Protein AF-A0A8E0VN05-F1 (afdb_monomer)

pLDDT: mean 73.2, std 18.11, range [38.41, 94.5]

Radius of gyration: 25.02 Å; Cα contacts (8 Å, |Δi|>4): 126; chains: 1; bounding box: 53×44×88 Å

InterPro domains:
  IPR004254 AdipoR/Haemolysin-III-related [PF03006] (16-157)
  IPR004254 AdipoR/Haemolysin-III-related [PTHR20855] (16-192)

Sequence (224 aa):
YYSEHRESLFFIPVLFVSRLDYAGIAFLTIGSFVPYLYYAFYCILWAKLLYITLIAVLGTAAIVVSMHRSFTAPPYRPLRAGVFMGLGLSGVIPCVHTTILDGFWPSVYDGSLGWLVLMAVLYLSGATVYAIRVPERLFPGRFDIWAGYLSSFHPFAALYGQFQSHQIFHVFVVAAACVHYHGLSKLADYRLTRGDCRPEVSPFVQPDVWQPLDSLGFESFMNS

Organism: NCBI:txid27845

Nearest PDB structures (foldseek):
  6krz-assembly3_C  TM=9.401E-01  e=4.035E-11  Homo sapiens
  5lxg-assembly1_A  TM=9.160E-01  e=5.358E-10  Homo sapiens
  6yxg-assembly1_A  TM=8.665E-01  e=8.810E-10  Homo sapiens
  3qwe-assembly1_A-2  TM=2.478E-01  e=6.226E+00  Homo sapiens

Secondary structure (DSSP, 8-state):
-HHHHHHHHHHHHHHHHHHHHHHHHHHHHHHHHHHHHHHHTTT-HHHHHHHHHHHHHHHHHHHHHHH-GGGGSGGGHHHHHHHHHHHHHHTHHHHHHHHHHH-HHHHHHTS-HHHHHHHHHHHHHHHHHHHHTTTTTT-TTSS-TTTTTTTTS-TTHHHHHHHHHHHHHHHHHHHHHHHHHHHHHHHHHHHHHH-S------TTS-GGG---GGGS-SGGGS--

Mean predicted aligned error: 13.79 Å

Structure (mmCIF, N/CA/C/O backbone):
data_AF-A0A8E0VN05-F1
#
_entry.id   AF-A0A8E0VN05-F1
#
loop_
_atom_site.group_PDB
_atom_site.id
_atom_site.type_symbol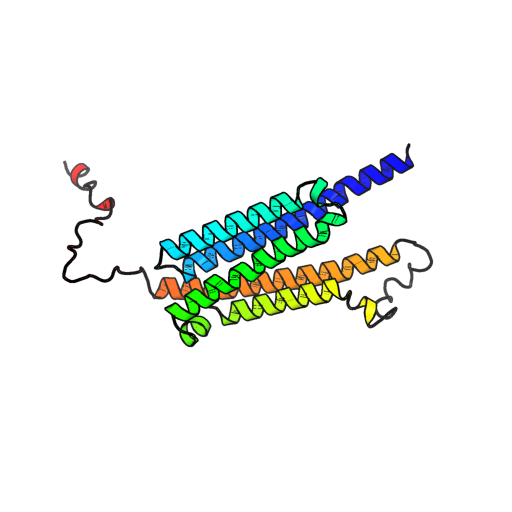
_atom_site.label_atom_id
_atom_site.label_alt_id
_atom_site.label_comp_id
_atom_site.label_asym_id
_atom_site.label_entity_id
_atom_site.label_seq_id
_atom_site.pdbx_PDB_ins_code
_atom_site.Cartn_x
_atom_site.Cartn_y
_atom_site.Cartn_z
_atom_site.occupancy
_atom_site.B_iso_or_equiv
_atom_site.auth_seq_id
_atom_site.auth_comp_id
_atom_site.auth_asym_id
_atom_site.auth_atom_id
_atom_site.pdbx_PDB_model_num
ATOM 1 N N . TYR A 1 1 ? -34.603 4.986 32.146 1.00 41.69 1 TYR A N 1
ATOM 2 C CA . TYR A 1 1 ? -34.998 6.037 31.184 1.00 41.69 1 TYR A CA 1
ATOM 3 C C . TYR A 1 1 ? -33.936 7.129 31.019 1.00 41.69 1 TYR A C 1
ATOM 5 O O . TYR A 1 1 ? -33.290 7.147 29.985 1.00 41.69 1 TYR A O 1
ATOM 13 N N . TYR A 1 2 ? -33.655 7.988 32.013 1.00 38.41 2 TYR A N 1
ATOM 14 C CA . TYR A 1 2 ? -32.615 9.034 31.872 1.00 38.41 2 TYR A CA 1
ATOM 15 C C . TYR A 1 2 ? -31.163 8.507 31.824 1.00 38.41 2 TYR A C 1
ATOM 17 O O . TYR A 1 2 ? -30.343 9.083 31.113 1.00 38.41 2 TYR A O 1
ATOM 25 N N . SER A 1 3 ? -30.827 7.414 32.527 1.00 43.69 3 SER A N 1
ATOM 26 C CA . SER A 1 3 ? -29.488 6.796 32.431 1.00 43.69 3 SER A CA 1
ATOM 27 C C . SER A 1 3 ? -29.283 6.082 31.092 1.00 43.69 3 SER A C 1
ATOM 29 O O . SER A 1 3 ? -28.260 6.261 30.451 1.00 43.69 3 SER A O 1
ATOM 31 N N . GLU A 1 4 ? -30.302 5.370 30.618 1.00 48.09 4 GLU A N 1
ATOM 32 C CA . GLU A 1 4 ? -30.319 4.646 29.341 1.00 48.09 4 GLU A CA 1
ATOM 33 C C . GLU A 1 4 ? -30.261 5.588 28.125 1.00 48.09 4 GLU A C 1
ATOM 35 O O . GLU A 1 4 ? -29.580 5.293 27.143 1.00 48.09 4 GLU A O 1
ATOM 40 N N . HIS A 1 5 ? -30.888 6.770 28.209 1.00 47.09 5 HIS A N 1
ATOM 41 C CA . HIS A 1 5 ? -30.744 7.840 27.213 1.00 47.09 5 HIS A CA 1
ATOM 42 C C . HIS A 1 5 ? -29.378 8.532 27.247 1.00 47.09 5 HIS A C 1
ATOM 44 O O . HIS A 1 5 ? -28.868 8.899 26.193 1.00 47.09 5 HIS A O 1
ATOM 50 N N . ARG A 1 6 ? -28.747 8.684 28.419 1.00 48.66 6 ARG A N 1
ATOM 51 C CA . ARG A 1 6 ? -27.391 9.250 28.525 1.00 48.66 6 ARG A CA 1
ATOM 52 C C . ARG A 1 6 ? -26.321 8.271 28.023 1.00 48.66 6 ARG A C 1
ATOM 54 O O . ARG A 1 6 ? -25.393 8.699 27.342 1.00 48.66 6 ARG A O 1
ATOM 61 N N . GLU A 1 7 ? -26.488 6.977 28.295 1.00 51.38 7 GLU A N 1
ATOM 62 C CA . GLU A 1 7 ? -25.648 5.900 27.754 1.00 51.38 7 GLU A CA 1
ATOM 63 C C . GLU A 1 7 ? -25.725 5.879 26.224 1.00 51.38 7 GLU A C 1
ATOM 65 O O . GLU A 1 7 ? -24.696 5.919 25.559 1.00 51.38 7 GLU A O 1
ATOM 70 N N . SER A 1 8 ? -26.936 5.922 25.656 1.00 52.44 8 SER A N 1
ATOM 71 C CA . SER A 1 8 ? -27.145 5.903 24.202 1.00 52.44 8 SER A CA 1
ATOM 72 C C . SER A 1 8 ? -26.688 7.188 23.492 1.00 52.44 8 SER A C 1
ATOM 74 O O . SER A 1 8 ? -26.088 7.086 22.421 1.00 52.44 8 SER A O 1
ATOM 76 N N . LEU A 1 9 ? -26.858 8.381 24.082 1.00 55.72 9 LEU A N 1
ATOM 77 C CA . LEU A 1 9 ? -26.363 9.636 23.488 1.00 55.72 9 LEU A CA 1
ATOM 78 C C . LEU A 1 9 ? -24.831 9.727 23.431 1.00 55.72 9 LEU A C 1
ATOM 80 O O . LEU A 1 9 ? -24.306 10.390 22.541 1.00 55.72 9 LEU A O 1
ATOM 84 N N . PHE A 1 10 ? -24.115 9.085 24.360 1.00 56.12 10 PHE A N 1
ATOM 85 C CA . PHE A 1 10 ? -22.648 9.024 24.354 1.00 56.12 10 PHE A CA 1
ATOM 86 C C . PHE A 1 10 ? -22.134 7.855 23.494 1.00 56.12 10 PHE A C 1
ATOM 88 O O . PHE A 1 10 ? -21.119 7.978 22.811 1.00 56.12 10 PHE A O 1
ATOM 95 N N . PHE A 1 11 ? -22.869 6.738 23.444 1.00 58.75 11 PHE A N 1
ATOM 96 C CA . PHE A 1 11 ? -22.513 5.567 22.635 1.00 58.75 11 PHE A CA 1
ATOM 97 C C . PHE A 1 11 ? -22.606 5.810 21.127 1.00 58.75 11 PHE A C 1
ATOM 99 O O . PHE A 1 11 ? -21.764 5.318 20.378 1.00 58.75 11 PHE A O 1
ATOM 106 N N . ILE A 1 12 ? -23.628 6.536 20.662 1.00 62.16 12 ILE A N 1
ATOM 107 C CA . ILE A 1 12 ? -23.849 6.804 19.232 1.00 62.16 12 ILE A CA 1
ATOM 108 C C . ILE A 1 12 ? -22.666 7.553 18.585 1.00 62.16 12 ILE A C 1
ATOM 110 O O . ILE A 1 12 ? -22.162 7.061 17.570 1.00 62.16 12 ILE A O 1
ATOM 114 N N . PRO A 1 13 ? -22.175 8.685 19.132 1.00 62.75 13 PRO A N 1
ATOM 115 C CA . PRO A 1 13 ? -21.023 9.383 18.567 1.00 62.75 13 PRO A CA 1
ATOM 116 C C . PRO A 1 13 ? -19.734 8.559 18.668 1.00 62.75 13 PRO A C 1
ATOM 118 O O . PRO A 1 13 ? -18.970 8.531 17.708 1.00 62.75 13 PRO A O 1
ATOM 121 N N . VAL A 1 14 ? -19.515 7.811 19.755 1.00 64.12 14 VAL A N 1
ATOM 122 C CA . VAL A 1 14 ? -18.332 6.938 19.899 1.00 64.12 14 VAL A CA 1
ATOM 123 C C . VAL A 1 14 ? -18.338 5.806 18.864 1.00 64.12 14 VAL A C 1
ATOM 125 O O . VAL A 1 14 ? -17.336 5.578 18.188 1.00 64.12 14 VAL A O 1
ATOM 128 N N . LEU A 1 15 ? -19.479 5.139 18.665 1.00 65.88 15 LEU A N 1
ATOM 129 C CA . LEU A 1 15 ? -19.650 4.113 17.629 1.00 65.88 15 LEU A CA 1
ATOM 130 C C . LEU A 1 15 ? -19.459 4.675 16.218 1.00 65.88 15 LEU A C 1
ATOM 132 O O . LEU A 1 15 ? -18.930 3.983 15.348 1.00 65.88 15 LEU A O 1
ATOM 136 N N . PHE A 1 16 ? -19.916 5.903 15.976 1.00 69.62 16 PHE A N 1
ATOM 137 C CA . PHE A 1 16 ? -19.763 6.570 14.689 1.00 69.62 16 PHE A CA 1
ATOM 138 C C . PHE A 1 16 ? -18.296 6.897 14.393 1.00 69.62 16 PHE A C 1
ATOM 140 O O . PHE A 1 16 ? -17.804 6.511 13.334 1.00 69.62 16 PHE A O 1
ATOM 147 N N . VAL A 1 17 ? -17.578 7.505 15.344 1.00 72.81 17 VAL A N 1
ATOM 148 C CA . VAL A 1 17 ? -16.142 7.810 15.214 1.00 72.81 17 VAL A CA 1
ATOM 149 C C . VAL A 1 17 ? -15.332 6.530 15.005 1.00 72.81 17 VAL A C 1
ATOM 151 O O . VAL A 1 17 ? -14.555 6.453 14.061 1.00 72.81 17 VAL A O 1
ATOM 154 N N . SER A 1 18 ? -15.609 5.466 15.766 1.00 69.25 18 SER A N 1
ATOM 155 C CA . SER A 1 18 ? -14.926 4.181 15.561 1.00 69.25 18 SER A CA 1
ATOM 156 C C . SER A 1 18 ? -15.159 3.592 14.166 1.00 69.25 18 SER A C 1
ATOM 158 O O . SER A 1 18 ? -14.259 2.981 13.598 1.00 69.25 18 SER A O 1
ATOM 160 N N . ARG A 1 19 ? -16.357 3.745 13.585 1.00 72.88 19 ARG A N 1
ATOM 161 C CA . ARG A 1 19 ? -16.630 3.290 12.208 1.00 72.88 19 ARG A CA 1
ATOM 162 C C . ARG A 1 19 ? -15.912 4.143 11.169 1.00 72.88 19 ARG A C 1
ATOM 164 O O . ARG A 1 19 ? -15.457 3.591 10.168 1.00 72.88 19 ARG A O 1
ATOM 171 N N . LEU A 1 20 ? -15.808 5.450 11.407 1.00 75.50 20 LEU A N 1
ATOM 172 C CA . LEU A 1 20 ? -15.026 6.348 10.562 1.00 75.50 20 LEU A CA 1
ATOM 173 C C . LEU A 1 20 ? -13.537 6.002 10.598 1.00 75.50 20 LEU A C 1
ATOM 175 O O . LEU A 1 20 ? -12.916 6.034 9.544 1.00 75.50 20 LEU A O 1
ATOM 179 N N . ASP A 1 21 ? -12.991 5.577 11.738 1.00 76.62 21 ASP A N 1
ATOM 180 C CA . ASP A 1 21 ? -11.592 5.139 11.821 1.00 76.62 21 ASP A CA 1
ATOM 181 C C . ASP A 1 21 ? -11.325 3.910 10.933 1.00 76.62 21 ASP A C 1
ATOM 183 O O . ASP A 1 21 ? -10.365 3.891 10.162 1.00 76.62 21 ASP A O 1
ATOM 187 N N . TYR A 1 22 ? -12.207 2.900 10.957 1.00 75.75 22 TYR A N 1
ATOM 188 C CA . TYR A 1 22 ? -12.072 1.726 10.078 1.00 75.75 22 TYR A CA 1
ATOM 189 C C . TYR A 1 22 ? -12.225 2.080 8.595 1.00 75.75 22 TYR A C 1
ATOM 191 O O . TYR A 1 22 ? -11.485 1.557 7.757 1.00 75.75 22 TYR A O 1
ATOM 199 N N . ALA A 1 23 ? -13.171 2.964 8.264 1.00 81.38 23 ALA A N 1
ATOM 200 C CA . ALA A 1 23 ? -13.344 3.447 6.899 1.00 81.38 23 ALA A CA 1
ATOM 201 C C . ALA A 1 23 ? -12.119 4.253 6.441 1.00 81.38 23 ALA A C 1
ATOM 203 O O . ALA A 1 23 ? -11.631 4.041 5.334 1.00 81.38 23 ALA A O 1
ATOM 204 N N . GLY A 1 24 ? -11.581 5.114 7.305 1.00 82.50 24 GLY A N 1
ATOM 205 C CA . GLY A 1 24 ? -10.386 5.913 7.052 1.00 82.50 24 GLY A CA 1
ATOM 206 C C . GLY A 1 24 ? -9.163 5.050 6.757 1.00 82.50 24 GLY A C 1
ATOM 207 O O . GLY A 1 24 ? -8.491 5.283 5.756 1.00 82.50 24 GLY A O 1
ATOM 208 N N . ILE A 1 25 ? -8.917 3.999 7.548 1.00 81.69 25 ILE A N 1
ATOM 209 C CA . ILE A 1 25 ? -7.821 3.044 7.297 1.00 81.69 25 ILE A CA 1
ATOM 210 C C . ILE A 1 25 ? -8.001 2.343 5.942 1.00 81.69 25 ILE A C 1
ATOM 212 O O . ILE A 1 25 ? -7.040 2.194 5.184 1.00 81.69 25 ILE A O 1
ATOM 216 N N . ALA A 1 26 ? -9.226 1.932 5.606 1.00 84.06 26 ALA A N 1
ATOM 217 C CA . ALA A 1 26 ? -9.504 1.294 4.323 1.00 84.06 26 ALA A CA 1
ATOM 218 C C . ALA A 1 26 ? -9.298 2.257 3.140 1.00 84.06 26 ALA A C 1
ATOM 220 O O . ALA A 1 26 ? -8.624 1.893 2.178 1.00 84.06 26 ALA A O 1
ATOM 221 N N . PHE A 1 27 ? -9.796 3.496 3.223 1.00 88.06 27 PHE A N 1
ATOM 222 C CA . PHE A 1 27 ? -9.570 4.519 2.197 1.00 88.06 27 PHE A CA 1
ATOM 223 C C . PHE A 1 27 ? -8.092 4.868 2.043 1.00 88.06 27 PHE A C 1
ATOM 225 O O . PHE A 1 27 ? -7.613 4.958 0.915 1.00 88.06 27 PHE A O 1
ATOM 232 N N . LEU A 1 28 ? -7.362 5.008 3.153 1.00 87.25 28 LEU A N 1
ATOM 233 C CA . LEU A 1 28 ? -5.922 5.252 3.140 1.00 87.25 28 LEU A CA 1
ATOM 234 C C . LEU A 1 28 ? -5.176 4.108 2.445 1.00 87.25 28 LEU A C 1
ATOM 236 O O . LEU A 1 28 ? -4.265 4.362 1.664 1.00 87.25 28 LEU A O 1
ATOM 240 N N . THR A 1 29 ? -5.593 2.862 2.683 1.00 86.38 29 THR A N 1
ATOM 241 C CA . THR A 1 29 ? -5.005 1.683 2.035 1.00 86.38 29 THR A CA 1
ATOM 242 C C . THR A 1 29 ? -5.309 1.673 0.537 1.00 86.38 29 THR A C 1
ATOM 244 O O . THR A 1 29 ? -4.401 1.580 -0.275 1.00 86.38 29 THR A O 1
ATOM 247 N N . ILE A 1 30 ? -6.567 1.836 0.121 1.00 89.94 30 ILE A N 1
ATOM 248 C CA . ILE A 1 30 ? -6.907 1.873 -1.3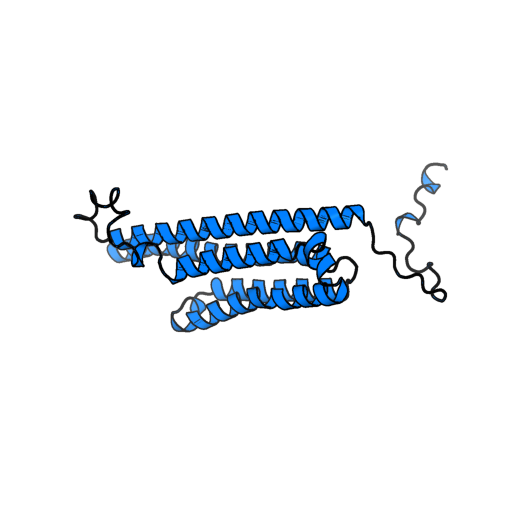14 1.00 89.94 30 ILE A CA 1
ATOM 249 C C . ILE A 1 30 ? -6.152 3.019 -2.006 1.00 89.94 30 ILE A C 1
ATOM 251 O O . ILE A 1 30 ? -5.511 2.817 -3.038 1.00 89.94 30 ILE A O 1
ATOM 255 N N . GLY A 1 31 ? -6.187 4.211 -1.408 1.00 89.50 31 GLY A N 1
ATOM 256 C CA . GLY A 1 31 ? -5.556 5.413 -1.940 1.00 89.50 31 GLY A CA 1
ATOM 257 C C . GLY A 1 31 ? -4.034 5.329 -2.018 1.00 89.50 31 GLY A C 1
ATOM 258 O O . GLY A 1 31 ? -3.457 5.926 -2.920 1.00 89.50 31 GLY A O 1
ATOM 259 N N . SER A 1 32 ? -3.373 4.572 -1.137 1.00 89.88 32 SER A N 1
ATOM 260 C CA . SER A 1 32 ? -1.919 4.379 -1.191 1.00 89.88 32 SER A CA 1
ATOM 261 C C . SER A 1 32 ? -1.500 3.385 -2.280 1.00 89.88 32 SER A C 1
ATOM 263 O O . SER A 1 32 ? -0.473 3.590 -2.936 1.00 89.88 32 SER A O 1
ATOM 265 N N . PHE A 1 33 ? -2.307 2.347 -2.517 1.00 90.69 33 PHE A N 1
ATOM 266 C CA . PHE A 1 33 ? -2.043 1.314 -3.519 1.00 90.69 33 PHE A CA 1
ATOM 267 C C . PHE A 1 33 ? -2.254 1.794 -4.957 1.00 90.69 33 PHE A C 1
ATOM 269 O O . PHE A 1 33 ? -1.462 1.445 -5.829 1.00 90.69 33 PHE A O 1
ATOM 276 N N . VAL A 1 34 ? -3.289 2.598 -5.223 1.00 92.50 34 VAL A N 1
ATOM 277 C CA . VAL A 1 34 ? -3.615 3.073 -6.583 1.00 92.50 34 VAL A CA 1
ATOM 278 C C . VAL A 1 34 ? -2.432 3.758 -7.291 1.00 92.50 34 VAL A C 1
ATOM 280 O O . VAL A 1 34 ? -2.062 3.300 -8.375 1.00 92.50 34 VAL A O 1
ATOM 283 N N . PRO A 1 35 ? -1.796 4.806 -6.731 1.00 92.25 35 PRO A N 1
ATOM 284 C CA . PRO A 1 35 ? -0.692 5.475 -7.407 1.00 92.25 35 PRO A CA 1
ATOM 285 C C . PRO A 1 35 ? 0.565 4.599 -7.454 1.00 92.25 35 PRO A C 1
ATOM 287 O O . PRO A 1 35 ? 1.289 4.634 -8.446 1.00 92.25 35 PRO A O 1
ATOM 290 N N . TYR A 1 36 ? 0.805 3.760 -6.439 1.00 91.69 36 TYR A N 1
ATOM 291 C CA . TYR A 1 36 ? 1.920 2.813 -6.467 1.00 91.69 36 TYR A CA 1
ATOM 292 C C . TYR A 1 36 ? 1.785 1.832 -7.639 1.00 91.69 36 TYR A C 1
ATOM 294 O O . TYR A 1 36 ? 2.692 1.723 -8.460 1.00 91.69 36 TYR A O 1
ATOM 302 N N . LEU A 1 37 ? 0.626 1.181 -7.782 1.00 93.12 37 LEU A N 1
ATOM 303 C CA . LEU A 1 37 ? 0.347 0.252 -8.881 1.00 93.12 37 LEU A CA 1
ATOM 304 C C . LEU A 1 37 ? 0.383 0.945 -10.247 1.00 93.12 37 LEU A C 1
ATOM 306 O O . LEU A 1 37 ? 0.842 0.351 -11.225 1.00 93.12 37 LEU A O 1
ATOM 310 N N . TYR A 1 38 ? -0.061 2.202 -10.315 1.00 92.81 38 TYR A N 1
ATOM 311 C CA . TYR A 1 38 ? -0.007 3.001 -11.534 1.00 92.81 38 TYR A CA 1
ATOM 312 C C . TYR A 1 38 ? 1.427 3.183 -12.047 1.00 92.81 38 TYR A C 1
ATOM 314 O O . TYR A 1 38 ? 1.674 2.939 -13.231 1.00 92.81 38 TYR A O 1
ATOM 322 N N . TYR A 1 39 ? 2.364 3.577 -11.176 1.00 91.12 39 TYR A N 1
ATOM 323 C CA . TYR A 1 39 ? 3.762 3.791 -11.563 1.00 91.12 39 TYR A CA 1
ATOM 324 C C . TYR A 1 39 ? 4.586 2.500 -11.621 1.00 91.12 39 TYR A C 1
ATOM 326 O O . TYR A 1 39 ? 5.527 2.408 -12.414 1.00 91.12 39 TYR A O 1
ATOM 334 N N . ALA A 1 40 ? 4.240 1.489 -10.824 1.00 89.75 40 ALA A N 1
ATOM 335 C CA . ALA A 1 40 ? 4.914 0.197 -10.849 1.00 89.75 40 ALA A CA 1
ATOM 336 C C . ALA A 1 40 ? 4.642 -0.535 -12.173 1.00 89.75 40 ALA A C 1
ATOM 338 O O . ALA A 1 40 ? 5.577 -0.907 -12.874 1.00 89.75 40 ALA A O 1
ATOM 339 N N . PHE A 1 41 ? 3.376 -0.620 -12.592 1.00 91.38 41 PHE A N 1
ATOM 340 C CA . PHE A 1 41 ? 2.971 -1.235 -13.861 1.00 91.38 41 PHE A CA 1
ATOM 341 C C . PHE A 1 41 ? 2.753 -0.199 -14.968 1.00 91.38 41 PHE A C 1
ATOM 343 O O . PHE A 1 41 ? 1.853 -0.358 -15.794 1.00 91.38 41 PHE A O 1
ATOM 350 N N . TYR A 1 42 ? 3.546 0.879 -14.993 1.00 89.50 42 TYR A N 1
ATOM 351 C CA . TYR A 1 42 ? 3.312 2.023 -15.883 1.00 89.50 42 TYR A CA 1
ATOM 352 C C . TYR A 1 42 ? 3.109 1.597 -17.347 1.00 89.50 42 TYR A C 1
ATOM 354 O O . TYR A 1 42 ? 2.125 2.015 -17.960 1.00 89.50 42 TYR A O 1
ATOM 362 N N . CYS A 1 43 ? 3.939 0.667 -17.833 1.00 88.69 43 CYS A N 1
ATOM 363 C CA . CYS A 1 43 ? 3.920 0.154 -19.207 1.00 88.69 43 CYS A CA 1
ATOM 364 C C . CYS A 1 43 ? 2.994 -1.044 -19.458 1.00 88.69 43 CYS A C 1
ATOM 366 O O . CYS A 1 43 ? 2.803 -1.430 -20.607 1.00 88.69 43 CYS A O 1
ATOM 368 N N . ILE A 1 44 ? 2.431 -1.661 -18.417 1.00 89.62 44 ILE A N 1
ATOM 369 C CA . ILE A 1 44 ? 1.688 -2.922 -18.534 1.00 89.62 44 ILE A CA 1
ATOM 370 C C . ILE A 1 44 ? 0.239 -2.684 -18.111 1.00 89.62 44 ILE A C 1
ATOM 372 O O . ILE A 1 44 ? -0.136 -2.872 -16.952 1.00 89.62 44 ILE A O 1
ATOM 376 N N . LEU A 1 45 ? -0.589 -2.260 -19.071 1.00 89.44 45 LEU A N 1
ATOM 377 C CA . LEU A 1 45 ? -1.970 -1.845 -18.810 1.00 89.44 45 LEU A CA 1
ATOM 378 C C . LEU A 1 45 ? -2.819 -2.958 -18.178 1.00 89.44 45 LEU A C 1
ATOM 380 O O . LEU A 1 45 ? -3.560 -2.696 -17.234 1.00 89.44 45 LEU A O 1
ATOM 384 N N . TRP A 1 46 ? -2.695 -4.198 -18.660 1.00 90.25 46 TRP A N 1
ATOM 385 C CA . TRP A 1 46 ? -3.505 -5.311 -18.160 1.00 90.25 46 TRP A CA 1
ATOM 386 C C . TRP A 1 46 ? -3.229 -5.600 -16.676 1.00 90.25 46 TRP A C 1
ATOM 388 O O . TRP A 1 46 ? -4.168 -5.735 -15.895 1.00 90.25 46 TRP A O 1
ATOM 398 N N . ALA A 1 47 ? -1.955 -5.622 -16.267 1.00 90.56 47 ALA A N 1
ATOM 399 C CA . ALA A 1 47 ? -1.560 -5.882 -14.884 1.00 90.56 47 ALA A CA 1
ATOM 400 C C . ALA A 1 47 ? -1.973 -4.715 -13.981 1.00 90.56 47 ALA A C 1
ATOM 402 O O . ALA A 1 47 ? -2.545 -4.927 -12.911 1.00 90.56 47 ALA A O 1
ATOM 403 N N . LYS A 1 48 ? -1.766 -3.479 -14.456 1.00 92.44 48 LYS A N 1
ATOM 404 C CA . LYS A 1 48 ? -2.197 -2.251 -13.780 1.00 92.44 48 LYS A CA 1
ATOM 405 C C . LYS A 1 48 ? -3.694 -2.286 -13.459 1.00 92.44 48 LYS A C 1
ATOM 407 O O . LYS A 1 48 ? -4.075 -2.118 -12.302 1.00 92.44 48 LYS A O 1
ATOM 412 N N . LEU A 1 49 ? -4.538 -2.540 -14.461 1.00 93.44 49 LEU A N 1
ATOM 413 C CA . LEU A 1 49 ? -5.991 -2.583 -14.279 1.00 93.44 49 LEU A CA 1
ATOM 414 C C . LEU A 1 49 ? -6.423 -3.749 -13.386 1.00 93.44 49 LEU A C 1
ATOM 416 O O . LEU A 1 49 ? -7.276 -3.560 -12.520 1.00 93.44 49 LEU A O 1
ATOM 420 N N . LEU A 1 50 ? -5.818 -4.930 -13.538 1.00 94.50 50 LEU A N 1
ATOM 421 C CA . LEU A 1 50 ? -6.136 -6.097 -12.714 1.00 94.50 50 LEU A CA 1
ATOM 422 C C . LEU A 1 50 ? -5.876 -5.822 -11.228 1.00 94.50 50 LEU A C 1
ATOM 424 O O . LEU A 1 50 ? -6.753 -6.053 -10.399 1.00 94.50 50 LEU A O 1
ATOM 428 N N . TYR A 1 51 ? -4.708 -5.285 -10.871 1.00 94.44 51 TYR A N 1
ATOM 429 C CA . TYR A 1 51 ? -4.390 -5.040 -9.462 1.00 94.44 51 TYR A CA 1
ATOM 430 C C . TYR A 1 51 ? -5.142 -3.841 -8.875 1.00 94.44 51 TYR A C 1
ATOM 432 O O . TYR A 1 51 ? -5.562 -3.903 -7.719 1.00 94.44 51 TYR A O 1
ATOM 440 N N . ILE A 1 52 ? -5.370 -2.775 -9.655 1.00 93.69 52 ILE A N 1
ATOM 441 C CA . ILE A 1 52 ? -6.173 -1.626 -9.201 1.00 93.69 52 ILE A CA 1
ATOM 442 C C . ILE A 1 52 ? -7.631 -2.043 -8.963 1.00 93.69 52 ILE A C 1
ATOM 444 O O . ILE A 1 52 ? -8.230 -1.667 -7.956 1.00 93.69 52 ILE A O 1
ATOM 448 N N . THR A 1 53 ? -8.213 -2.850 -9.852 1.00 93.56 53 THR A N 1
ATOM 449 C CA . THR A 1 53 ? -9.579 -3.358 -9.650 1.00 93.56 53 THR A CA 1
ATOM 450 C C . THR A 1 53 ? -9.645 -4.322 -8.469 1.00 93.56 53 THR A C 1
ATOM 452 O O . THR A 1 53 ? -10.551 -4.202 -7.645 1.00 93.56 53 THR A O 1
ATOM 455 N N . LEU A 1 54 ? -8.655 -5.207 -8.310 1.00 92.88 54 LEU A N 1
ATOM 456 C CA . LEU A 1 54 ? -8.568 -6.115 -7.166 1.00 92.88 54 LEU A CA 1
ATOM 457 C C . LEU A 1 54 ? -8.521 -5.357 -5.831 1.00 92.88 54 LEU A C 1
ATOM 459 O O . LEU A 1 54 ? -9.307 -5.666 -4.935 1.00 92.88 54 LEU A O 1
ATOM 463 N N . ILE A 1 55 ? -7.650 -4.348 -5.693 1.00 92.94 55 ILE A N 1
ATOM 464 C CA . ILE A 1 55 ? -7.547 -3.582 -4.440 1.00 92.94 55 ILE A CA 1
ATOM 465 C C . ILE A 1 55 ? -8.812 -2.759 -4.176 1.00 92.94 55 ILE A C 1
ATOM 467 O O . ILE A 1 55 ? -9.243 -2.650 -3.028 1.00 92.94 55 ILE A O 1
ATOM 471 N N . ALA A 1 56 ? -9.458 -2.237 -5.223 1.00 92.31 56 ALA A N 1
ATOM 472 C CA . ALA A 1 56 ? -10.726 -1.528 -5.089 1.00 92.31 56 ALA A CA 1
ATOM 473 C C . ALA A 1 56 ? -11.848 -2.460 -4.602 1.00 92.31 56 ALA A C 1
ATOM 475 O O . ALA A 1 56 ? -12.596 -2.097 -3.693 1.00 92.31 56 ALA A O 1
ATOM 476 N N . VAL A 1 57 ? -11.950 -3.681 -5.138 1.00 91.44 57 VAL A N 1
ATOM 477 C CA . VAL A 1 57 ? -12.954 -4.674 -4.712 1.00 91.44 57 VAL A CA 1
ATOM 478 C C . VAL A 1 57 ? -12.691 -5.151 -3.282 1.00 91.44 57 VAL A C 1
ATOM 480 O O . VAL A 1 57 ? -13.601 -5.150 -2.453 1.00 91.44 57 VAL A O 1
ATOM 483 N N . LEU A 1 58 ? -11.448 -5.509 -2.950 1.00 90.44 58 LEU A N 1
ATOM 484 C CA . LEU A 1 58 ? -11.093 -5.940 -1.594 1.00 90.44 58 LEU A CA 1
ATOM 485 C C . LEU A 1 58 ? -11.280 -4.810 -0.571 1.00 90.44 58 LEU A C 1
ATOM 487 O O . LEU A 1 58 ? -11.798 -5.037 0.523 1.00 90.44 58 LEU A O 1
ATOM 491 N N . GLY A 1 59 ? -10.904 -3.584 -0.932 1.00 90.06 59 GLY A N 1
ATOM 492 C CA . GLY A 1 59 ? -11.040 -2.414 -0.074 1.00 90.06 59 GLY A CA 1
ATOM 493 C C . GLY A 1 59 ? -12.496 -2.000 0.143 1.00 90.06 59 GLY A C 1
ATOM 494 O O . GLY A 1 59 ? -12.896 -1.730 1.275 1.00 90.06 59 GLY A O 1
ATOM 495 N N . THR A 1 60 ? -13.326 -2.018 -0.903 1.00 89.25 60 THR A N 1
ATOM 496 C CA . THR A 1 60 ? -14.772 -1.766 -0.765 1.00 89.25 60 THR A CA 1
ATOM 497 C C . THR A 1 60 ? -15.449 -2.843 0.077 1.00 89.25 60 THR A C 1
ATOM 499 O O . THR A 1 60 ? -16.241 -2.505 0.958 1.00 89.25 60 THR A O 1
ATOM 502 N N . ALA A 1 61 ? -15.083 -4.117 -0.090 1.00 88.12 61 ALA A N 1
ATOM 503 C CA . ALA A 1 61 ? -15.549 -5.190 0.785 1.00 88.12 61 ALA A CA 1
ATOM 504 C C . ALA A 1 61 ? -15.151 -4.946 2.255 1.00 88.12 61 ALA A C 1
ATOM 506 O O . ALA A 1 61 ? -15.987 -5.097 3.148 1.00 88.12 61 ALA A O 1
ATOM 507 N N . ALA A 1 62 ? -13.919 -4.493 2.516 1.00 87.12 62 ALA A N 1
ATOM 508 C CA . ALA A 1 62 ? -13.460 -4.133 3.861 1.00 87.12 62 ALA A CA 1
ATOM 509 C C . ALA A 1 62 ? -14.289 -2.998 4.484 1.00 87.12 62 ALA A C 1
ATOM 511 O O . ALA A 1 62 ? -14.669 -3.088 5.657 1.00 87.12 62 ALA A O 1
ATOM 512 N N . ILE A 1 63 ? -14.624 -1.966 3.703 1.00 87.38 63 ILE A N 1
ATOM 513 C CA . ILE A 1 63 ? -15.481 -0.853 4.142 1.00 87.38 63 ILE A CA 1
ATOM 514 C C . ILE A 1 63 ? -16.890 -1.360 4.458 1.00 87.38 63 ILE A C 1
ATOM 516 O O . ILE A 1 63 ? -17.395 -1.110 5.552 1.00 87.38 63 ILE A O 1
ATOM 520 N N . VAL A 1 64 ? -17.511 -2.123 3.552 1.00 86.75 64 VAL A N 1
ATOM 521 C CA . VAL A 1 64 ? -18.874 -2.651 3.737 1.00 86.75 64 VAL A CA 1
ATOM 522 C C . VAL A 1 64 ? -18.959 -3.522 4.991 1.00 86.75 64 VAL A C 1
ATOM 524 O O . VAL A 1 64 ? -19.842 -3.314 5.827 1.00 86.75 64 VAL A O 1
ATOM 527 N N . VAL A 1 65 ? -18.012 -4.446 5.176 1.00 83.88 65 VAL A N 1
ATOM 528 C CA . VAL A 1 65 ? -17.951 -5.311 6.366 1.00 83.88 65 VAL A CA 1
ATOM 529 C C . VAL A 1 65 ? -17.727 -4.489 7.641 1.00 83.88 65 VAL A C 1
ATOM 531 O O . VAL A 1 65 ? -18.305 -4.805 8.681 1.00 83.88 65 VAL A O 1
ATOM 534 N N . SER A 1 66 ? -16.943 -3.411 7.581 1.00 78.12 66 SER A N 1
ATOM 535 C CA . SER A 1 66 ? -16.667 -2.555 8.745 1.00 78.12 66 SER A CA 1
ATOM 536 C C . SER A 1 66 ? -17.826 -1.618 9.106 1.00 78.12 66 SER A C 1
ATOM 538 O O . SER A 1 66 ? -18.017 -1.296 10.281 1.00 78.12 66 SER A O 1
ATOM 540 N N . MET A 1 67 ? -18.618 -1.187 8.121 1.00 79.31 67 MET A N 1
ATOM 541 C CA . MET A 1 67 ? -19.749 -0.273 8.323 1.00 79.31 67 MET A CA 1
ATOM 542 C C . MET A 1 67 ? -21.052 -0.991 8.699 1.00 79.31 67 MET A C 1
ATOM 544 O O . MET A 1 67 ? -21.934 -0.396 9.328 1.00 79.31 67 MET A O 1
ATOM 548 N N . HIS A 1 68 ? -21.198 -2.260 8.326 1.00 79.62 68 HIS A N 1
ATOM 549 C CA . HIS A 1 68 ? -22.447 -2.992 8.489 1.00 79.62 68 HIS A CA 1
ATOM 550 C C . HIS A 1 68 ? -22.662 -3.481 9.932 1.00 79.62 68 HIS A C 1
ATOM 552 O O . HIS A 1 68 ? -21.845 -4.192 10.521 1.00 79.62 68 HIS A O 1
ATOM 558 N N . ARG A 1 69 ? -23.827 -3.137 10.500 1.00 69.75 69 ARG A N 1
ATOM 559 C CA . ARG A 1 69 ? -24.145 -3.327 11.929 1.00 69.75 69 ARG A CA 1
ATOM 560 C C . ARG A 1 69 ? -24.059 -4.787 12.391 1.00 69.75 69 ARG A C 1
ATOM 562 O O . ARG A 1 69 ? -23.592 -5.032 13.503 1.00 69.75 69 ARG A O 1
ATOM 569 N N . SER A 1 70 ? -24.436 -5.751 11.549 1.00 71.50 70 SER A N 1
ATOM 570 C CA . SER A 1 70 ? -24.362 -7.177 11.911 1.00 71.50 70 SER A CA 1
ATOM 571 C C . SER A 1 70 ? -22.922 -7.688 12.001 1.00 71.50 70 SER A C 1
ATOM 573 O O . SER A 1 70 ? -22.638 -8.558 12.818 1.00 71.50 70 SER A O 1
ATOM 575 N N . PHE A 1 71 ? -21.993 -7.107 11.232 1.00 65.50 71 PHE A N 1
ATOM 576 C CA . PHE A 1 71 ? -20.581 -7.511 11.203 1.00 65.50 71 PHE A CA 1
ATOM 577 C C . PHE A 1 71 ? -19.739 -6.831 12.298 1.00 65.50 71 PHE A C 1
ATOM 579 O O . PHE A 1 71 ? -18.602 -7.226 12.556 1.00 65.50 71 PHE A O 1
ATOM 586 N N . THR A 1 72 ? -20.307 -5.860 13.023 1.00 65.62 72 THR A N 1
ATOM 587 C CA . THR A 1 72 ? -19.721 -5.345 14.274 1.00 65.62 72 THR A CA 1
ATOM 588 C C . THR A 1 72 ? -19.905 -6.276 15.476 1.00 65.62 72 THR A C 1
ATOM 590 O O . THR A 1 72 ? -19.257 -6.059 16.502 1.00 65.62 72 THR A O 1
ATOM 593 N N . ALA A 1 73 ? -20.744 -7.313 15.374 1.00 72.75 73 ALA A N 1
ATOM 594 C CA . ALA A 1 73 ? -20.978 -8.234 16.480 1.00 72.75 73 ALA A CA 1
ATOM 595 C C . ALA A 1 73 ? -19.721 -9.082 16.806 1.00 72.75 73 ALA A C 1
ATOM 597 O O . ALA A 1 73 ? -18.939 -9.402 15.905 1.00 72.75 73 ALA A O 1
ATOM 598 N N . PRO A 1 74 ? -19.526 -9.498 18.078 1.00 68.88 74 PRO A N 1
ATOM 599 C CA . PRO A 1 74 ? -18.377 -10.298 18.517 1.00 68.88 74 PRO A CA 1
ATOM 600 C C . PRO A 1 74 ? -18.010 -11.520 17.647 1.00 68.88 74 PRO A C 1
ATOM 602 O O . PRO A 1 74 ? -16.810 -11.705 17.429 1.00 68.88 74 PRO A O 1
ATOM 605 N N . PRO A 1 75 ? -18.956 -12.322 17.105 1.00 77.56 75 PRO A N 1
ATOM 606 C CA . PRO A 1 75 ? -18.606 -13.492 16.290 1.00 77.56 75 PRO A CA 1
ATOM 607 C C . PRO A 1 75 ? -17.965 -13.153 14.934 1.00 77.56 75 PRO A C 1
ATOM 609 O O . PRO A 1 75 ? -17.270 -13.991 14.372 1.00 77.56 75 PRO A O 1
ATOM 612 N N . TYR A 1 76 ? -18.131 -11.929 14.419 1.00 73.75 76 TYR A N 1
ATOM 613 C CA . TYR A 1 76 ? -17.582 -11.509 13.119 1.00 73.75 76 TYR A CA 1
ATOM 614 C C . TYR A 1 76 ? -16.232 -10.781 13.223 1.00 73.75 76 TYR A C 1
ATOM 616 O O . TYR A 1 76 ? -15.670 -10.349 12.214 1.00 73.75 76 TYR A O 1
ATOM 624 N N . ARG A 1 77 ? -15.664 -10.672 14.432 1.00 72.06 77 ARG A N 1
ATOM 625 C CA . ARG A 1 77 ? -14.299 -10.163 14.654 1.00 72.06 77 ARG A CA 1
ATOM 626 C C . ARG A 1 77 ? -13.228 -10.858 13.789 1.00 72.06 77 ARG A C 1
ATOM 628 O O . ARG A 1 77 ? -12.448 -10.126 13.178 1.00 72.06 77 ARG A O 1
ATOM 635 N N . PRO A 1 78 ? -13.171 -12.204 13.678 1.00 74.81 78 PRO A N 1
ATOM 636 C CA . PRO A 1 78 ? -12.181 -12.866 12.825 1.00 74.81 78 PRO A CA 1
ATOM 637 C C . PRO A 1 78 ? -12.407 -12.600 11.333 1.00 74.81 78 PRO A C 1
ATOM 639 O O . PRO A 1 78 ? -11.435 -12.419 10.608 1.00 74.81 78 PRO A O 1
ATOM 642 N N . LEU A 1 79 ? -13.662 -12.498 10.877 1.00 78.88 79 LEU A N 1
ATOM 643 C CA . LEU A 1 79 ? -13.979 -12.164 9.484 1.00 78.88 79 LEU A CA 1
ATOM 644 C C . LEU A 1 79 ? -13.425 -10.784 9.111 1.00 78.88 79 LEU A C 1
ATOM 646 O O . LEU A 1 79 ? -12.739 -10.641 8.104 1.00 78.88 79 LEU A O 1
ATOM 650 N N . ARG A 1 80 ? -13.660 -9.777 9.961 1.00 75.12 80 ARG A N 1
ATOM 651 C CA . ARG A 1 80 ? -13.097 -8.430 9.788 1.00 75.12 80 ARG A CA 1
ATOM 652 C C . ARG A 1 80 ? -11.571 -8.456 9.719 1.00 75.12 80 ARG A C 1
ATOM 654 O O . ARG A 1 80 ? -10.997 -7.874 8.806 1.00 75.12 80 ARG A O 1
ATOM 661 N N . ALA A 1 81 ? -10.923 -9.138 10.664 1.00 74.25 81 ALA A N 1
ATOM 662 C CA . ALA A 1 81 ? -9.467 -9.257 10.681 1.00 74.25 81 ALA A CA 1
ATOM 663 C C . ALA A 1 81 ? -8.937 -9.940 9.409 1.00 74.25 81 ALA A C 1
ATOM 665 O O . ALA A 1 81 ? -7.966 -9.465 8.830 1.00 74.25 81 ALA A O 1
ATOM 666 N N . GLY A 1 82 ? -9.608 -10.995 8.940 1.00 78.88 82 GLY A N 1
ATOM 667 C CA . GLY A 1 82 ? -9.261 -11.703 7.709 1.00 78.88 82 GLY A CA 1
ATOM 668 C C . GLY A 1 82 ? -9.364 -10.826 6.462 1.00 78.88 82 GLY A C 1
ATOM 669 O O . GLY A 1 82 ? -8.458 -10.852 5.637 1.00 78.88 82 GLY A O 1
ATOM 670 N N . VAL A 1 83 ? -10.407 -9.997 6.343 1.00 82.06 83 VAL A N 1
ATOM 671 C CA . VAL A 1 83 ? -10.563 -9.075 5.203 1.00 82.06 83 VAL A CA 1
ATOM 672 C C . VAL A 1 83 ? -9.463 -8.007 5.190 1.00 82.06 83 VAL A C 1
ATOM 674 O O . VAL A 1 83 ? -8.847 -7.786 4.150 1.00 82.06 83 VAL A O 1
ATOM 677 N N . PHE A 1 84 ? -9.147 -7.392 6.337 1.00 78.75 84 PHE A N 1
ATOM 678 C CA . PHE A 1 84 ? -8.040 -6.425 6.430 1.00 78.75 84 PHE A CA 1
ATOM 679 C C . PHE A 1 84 ? -6.669 -7.070 6.182 1.00 78.75 84 PHE A C 1
ATOM 681 O O . PHE A 1 84 ? -5.817 -6.488 5.513 1.00 78.75 84 PHE A O 1
ATOM 688 N N . MET A 1 85 ? -6.458 -8.287 6.682 1.00 79.25 85 MET A N 1
ATOM 689 C CA . MET A 1 85 ? -5.221 -9.036 6.467 1.00 79.25 85 MET A CA 1
ATOM 690 C C . MET A 1 85 ? -5.064 -9.454 5.003 1.00 79.25 85 MET A C 1
ATOM 692 O O . MET A 1 85 ? -3.986 -9.298 4.441 1.00 79.25 85 MET A O 1
ATOM 696 N N . GLY A 1 86 ? -6.142 -9.917 4.367 1.00 82.94 86 GLY A N 1
ATOM 697 C CA . GLY A 1 86 ? -6.176 -10.231 2.941 1.00 82.94 86 GLY A CA 1
ATOM 698 C C . GLY A 1 86 ? -5.899 -9.003 2.077 1.00 82.94 86 GLY A C 1
ATOM 699 O O . GLY A 1 86 ? -5.116 -9.093 1.136 1.00 82.94 86 GLY A O 1
ATOM 700 N N . LEU A 1 87 ? -6.456 -7.842 2.440 1.00 85.75 87 LEU A N 1
ATOM 701 C CA . LEU A 1 87 ? -6.165 -6.571 1.776 1.00 85.75 87 LEU A CA 1
ATOM 702 C C . LEU A 1 87 ? -4.666 -6.231 1.845 1.00 85.75 87 LEU A C 1
ATOM 704 O O . LEU A 1 87 ? -4.065 -5.946 0.814 1.00 85.75 87 LEU A O 1
ATOM 708 N N . GLY A 1 88 ? -4.039 -6.341 3.020 1.00 81.38 88 GLY A N 1
ATOM 709 C CA . GLY A 1 88 ? -2.599 -6.100 3.175 1.00 81.38 88 GLY A CA 1
ATOM 710 C C . GLY A 1 88 ? -1.723 -7.120 2.434 1.00 81.38 88 GLY A C 1
ATOM 711 O O . GLY A 1 88 ? -0.812 -6.740 1.699 1.00 81.38 88 GLY A O 1
ATOM 712 N N . LEU A 1 89 ? -2.024 -8.417 2.570 1.00 84.31 89 LEU A N 1
ATOM 713 C CA . LEU A 1 89 ? -1.278 -9.501 1.918 1.00 84.31 89 LEU A CA 1
ATOM 714 C C . LEU A 1 89 ? -1.412 -9.476 0.393 1.00 84.31 89 LEU A C 1
ATOM 716 O O . LEU A 1 89 ? -0.473 -9.860 -0.305 1.00 84.31 89 LEU A O 1
ATOM 720 N N . SER A 1 90 ? -2.538 -8.983 -0.131 1.00 89.19 90 SER A N 1
ATOM 721 C CA . SER A 1 90 ? -2.741 -8.838 -1.575 1.00 89.19 90 SER A CA 1
ATOM 722 C C . SER A 1 90 ? -1.669 -7.967 -2.228 1.00 89.19 90 SER A C 1
ATOM 724 O O . SER A 1 90 ? -1.342 -8.201 -3.386 1.00 89.19 90 SER A O 1
ATOM 726 N N . GLY A 1 91 ? -1.059 -7.041 -1.477 1.00 87.12 91 GLY A N 1
ATOM 727 C CA . GLY A 1 91 ? 0.026 -6.186 -1.950 1.00 87.12 91 GLY A CA 1
ATOM 728 C C . GLY A 1 91 ? 1.368 -6.881 -2.159 1.00 87.12 91 GLY A C 1
ATOM 729 O O . GLY A 1 91 ? 2.201 -6.375 -2.905 1.00 87.12 91 GLY A O 1
ATOM 730 N N . VAL A 1 92 ? 1.577 -8.067 -1.585 1.00 89.44 92 VAL A N 1
ATOM 731 C CA . VAL A 1 92 ? 2.804 -8.846 -1.815 1.00 89.44 92 VAL A CA 1
ATOM 732 C C . VAL A 1 92 ? 2.861 -9.350 -3.258 1.00 89.44 92 VAL A C 1
ATOM 734 O O . VAL A 1 92 ? 3.922 -9.342 -3.873 1.00 89.44 92 VAL A O 1
ATOM 737 N N . ILE A 1 93 ? 1.714 -9.734 -3.823 1.00 91.94 93 ILE A N 1
ATOM 738 C CA . ILE A 1 93 ? 1.606 -10.269 -5.185 1.00 91.94 93 ILE A CA 1
ATOM 739 C C . ILE A 1 93 ? 2.106 -9.266 -6.245 1.00 91.94 93 ILE A C 1
ATOM 741 O O . ILE A 1 93 ? 3.006 -9.635 -7.000 1.00 91.94 93 ILE A O 1
ATOM 745 N N . PRO A 1 94 ? 1.594 -8.018 -6.330 1.00 91.50 94 PRO A N 1
ATOM 746 C CA . PRO A 1 94 ? 2.091 -7.042 -7.291 1.00 91.50 94 PRO A CA 1
ATOM 747 C C . PRO A 1 94 ? 3.557 -6.677 -7.040 1.00 91.50 94 PRO A C 1
ATOM 749 O O . PRO A 1 94 ? 4.282 -6.522 -8.013 1.00 91.50 94 PRO A O 1
ATOM 752 N N . CYS A 1 95 ? 4.022 -6.619 -5.785 1.00 90.06 95 CYS A N 1
ATOM 753 C CA . CYS A 1 95 ? 5.439 -6.379 -5.481 1.00 90.06 95 CYS A CA 1
ATOM 754 C C . CYS A 1 95 ? 6.351 -7.495 -6.009 1.00 90.06 95 CYS A C 1
ATOM 756 O O . CYS A 1 95 ? 7.404 -7.222 -6.580 1.00 90.06 95 CYS A O 1
ATOM 758 N N . VAL A 1 96 ? 5.966 -8.762 -5.839 1.00 92.19 96 VAL A N 1
ATOM 759 C CA . VAL A 1 96 ? 6.732 -9.895 -6.381 1.00 92.19 96 VAL A CA 1
ATOM 760 C C . VAL A 1 96 ? 6.702 -9.869 -7.906 1.00 92.19 96 VAL A C 1
ATOM 762 O O . VAL A 1 96 ? 7.736 -10.053 -8.542 1.00 92.19 96 VAL A O 1
ATOM 765 N N . HIS A 1 97 ? 5.543 -9.588 -8.499 1.00 93.19 97 HIS A N 1
ATOM 766 C CA . HIS A 1 97 ? 5.391 -9.514 -9.948 1.00 93.19 97 HIS A CA 1
ATOM 767 C C . HIS A 1 97 ? 6.273 -8.412 -10.558 1.00 93.19 97 HIS A C 1
ATOM 769 O O . HIS A 1 97 ? 7.013 -8.688 -11.498 1.00 93.19 97 HIS A O 1
ATOM 775 N N . THR A 1 98 ? 6.282 -7.200 -9.996 1.00 89.81 98 THR A N 1
ATOM 776 C CA . THR A 1 98 ? 7.166 -6.116 -10.466 1.00 89.81 98 THR A CA 1
ATOM 777 C C . THR A 1 98 ? 8.635 -6.467 -10.264 1.00 89.81 98 THR A C 1
ATOM 779 O O . THR A 1 98 ? 9.438 -6.236 -11.160 1.00 89.81 98 THR A O 1
ATOM 782 N N . THR A 1 99 ? 8.979 -7.127 -9.154 1.00 91.38 99 THR A N 1
ATOM 783 C CA . THR A 1 99 ? 10.353 -7.583 -8.884 1.00 91.38 99 THR A CA 1
ATOM 784 C C . THR A 1 99 ? 10.848 -8.611 -9.899 1.00 91.38 99 THR A C 1
ATOM 786 O O . THR A 1 99 ? 12.024 -8.599 -10.260 1.00 91.38 99 THR A O 1
ATOM 789 N N . ILE A 1 100 ? 9.969 -9.495 -10.375 1.00 92.81 100 ILE A N 1
ATOM 790 C CA . ILE A 1 100 ? 10.300 -10.472 -11.420 1.00 92.81 100 ILE A CA 1
ATOM 791 C C . ILE A 1 100 ? 10.488 -9.778 -12.776 1.00 92.81 100 ILE A C 1
ATOM 793 O O . ILE A 1 100 ? 11.383 -10.161 -13.525 1.00 92.81 100 ILE A O 1
ATOM 797 N N . LEU A 1 101 ? 9.671 -8.766 -13.084 1.00 88.56 101 LEU A N 1
ATOM 798 C CA . LEU A 1 101 ? 9.717 -8.044 -14.360 1.00 88.56 101 LEU A CA 1
ATOM 799 C C . LEU A 1 101 ? 10.916 -7.092 -14.464 1.00 88.56 101 LEU A C 1
ATOM 801 O O . LEU A 1 101 ? 11.644 -7.129 -15.452 1.00 88.56 101 LEU A O 1
ATOM 805 N N . ASP A 1 102 ? 11.120 -6.255 -13.448 1.00 86.88 102 ASP A N 1
ATOM 806 C CA . ASP A 1 102 ? 12.144 -5.204 -13.446 1.00 86.88 102 ASP A CA 1
ATOM 807 C C . ASP A 1 102 ? 13.488 -5.701 -12.875 1.00 86.88 102 ASP A C 1
ATOM 809 O O . ASP A 1 102 ? 14.527 -5.065 -13.057 1.00 86.88 102 ASP A O 1
ATOM 813 N N . GLY A 1 103 ? 13.491 -6.847 -12.190 1.00 89.12 103 GLY A N 1
ATOM 814 C CA . GLY A 1 103 ? 14.639 -7.385 -11.465 1.00 89.12 103 GLY A CA 1
ATOM 815 C C . GLY A 1 103 ? 14.759 -6.836 -10.038 1.00 89.12 103 GLY A C 1
ATOM 816 O O . GLY A 1 103 ? 14.225 -5.780 -9.691 1.00 89.12 103 GLY A O 1
ATOM 817 N N . PHE A 1 104 ? 15.498 -7.554 -9.184 1.00 88.56 104 PHE A N 1
ATOM 818 C CA . PHE A 1 104 ? 15.586 -7.247 -7.750 1.00 88.56 104 PHE A CA 1
ATOM 819 C C . PHE A 1 104 ? 16.218 -5.881 -7.452 1.00 88.56 104 PHE A C 1
ATOM 821 O O . PHE A 1 104 ? 15.613 -5.057 -6.771 1.00 88.56 104 PHE A O 1
ATOM 828 N N . TRP A 1 105 ? 17.415 -5.613 -7.979 1.00 89.81 105 TRP A N 1
ATOM 829 C CA . TRP A 1 105 ? 18.125 -4.361 -7.695 1.00 89.81 105 TRP A CA 1
ATOM 830 C C . TRP A 1 105 ? 17.402 -3.122 -8.238 1.00 89.81 105 TRP A C 1
ATOM 832 O O . TRP A 1 105 ? 17.211 -2.187 -7.457 1.00 89.81 105 TRP A O 1
ATOM 842 N N . PRO A 1 106 ? 16.917 -3.105 -9.497 1.00 88.00 106 PRO A N 1
ATOM 843 C CA . PRO A 1 106 ? 16.103 -1.995 -9.984 1.00 88.00 106 PRO A CA 1
ATOM 844 C C . PRO A 1 106 ? 14.830 -1.806 -9.157 1.00 88.00 106 PRO A C 1
ATOM 846 O O . PRO A 1 106 ? 14.476 -0.680 -8.831 1.00 88.00 106 PRO A O 1
ATOM 849 N N . SER A 1 107 ? 14.183 -2.883 -8.705 1.00 87.75 107 SER A N 1
ATOM 850 C CA . SER A 1 107 ? 12.993 -2.766 -7.850 1.00 87.75 107 SER A CA 1
ATOM 851 C C . SER A 1 107 ? 13.291 -2.133 -6.488 1.00 87.75 107 SER A C 1
ATOM 853 O O . SER A 1 107 ? 12.477 -1.368 -5.969 1.00 87.75 107 SER A O 1
ATOM 855 N N . VAL A 1 108 ? 14.463 -2.409 -5.907 1.00 88.06 108 VAL A N 1
ATOM 856 C CA . VAL A 1 108 ? 14.891 -1.821 -4.629 1.00 88.06 108 VAL A CA 1
ATOM 857 C C . VAL A 1 108 ? 15.224 -0.336 -4.769 1.00 88.06 108 VAL A C 1
ATOM 859 O O . VAL A 1 108 ? 14.747 0.454 -3.950 1.00 88.06 108 VAL A O 1
ATOM 862 N N . TYR A 1 109 ? 16.015 0.041 -5.779 1.00 85.56 109 TYR A N 1
ATOM 863 C CA . TYR A 1 109 ? 16.503 1.415 -5.946 1.00 85.56 109 TYR A CA 1
ATOM 864 C C . TYR A 1 109 ? 15.512 2.322 -6.687 1.00 85.56 109 TYR A C 1
ATOM 866 O O . TYR A 1 109 ? 15.181 3.395 -6.183 1.00 85.56 109 TYR A O 1
ATOM 874 N N . ASP A 1 110 ? 14.999 1.871 -7.831 1.00 84.88 110 ASP A N 1
ATOM 875 C CA . ASP A 1 110 ? 14.104 2.642 -8.701 1.00 84.88 110 ASP A CA 1
ATOM 876 C C . ASP A 1 110 ? 12.627 2.358 -8.384 1.00 84.88 110 ASP A C 1
ATOM 878 O O . ASP A 1 110 ? 11.794 3.263 -8.343 1.00 84.88 110 ASP A O 1
ATOM 882 N N . GLY A 1 111 ? 12.297 1.092 -8.108 1.00 82.56 111 GLY A N 1
ATOM 883 C CA . GLY A 1 111 ? 10.937 0.607 -7.844 1.00 82.56 111 GLY A CA 1
ATOM 884 C C . GLY A 1 111 ? 10.389 0.945 -6.454 1.00 82.56 111 GLY A C 1
ATOM 885 O O . GLY A 1 111 ? 9.268 0.551 -6.125 1.00 82.56 111 GLY A O 1
ATOM 886 N N . SER A 1 112 ? 11.153 1.667 -5.626 1.00 88.19 112 SER A N 1
ATOM 887 C CA . SER A 1 112 ? 10.817 2.051 -4.243 1.00 88.19 112 SER A CA 1
ATOM 888 C C . SER A 1 112 ? 10.529 0.882 -3.282 1.00 88.19 112 SER A C 1
ATOM 890 O O . SER A 1 112 ? 9.969 1.085 -2.202 1.00 88.19 112 SER A O 1
ATOM 892 N N . LEU A 1 113 ? 10.952 -0.3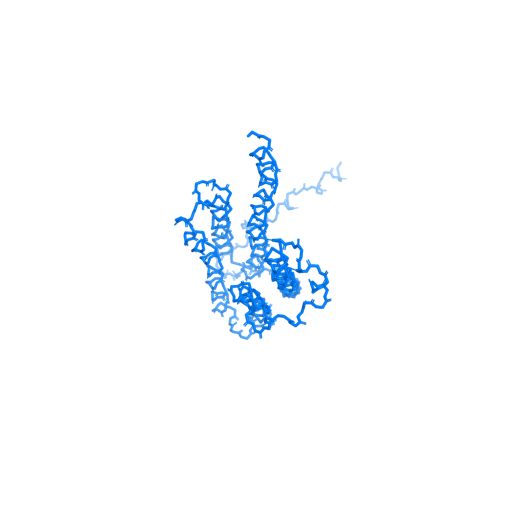44 -3.616 1.00 88.31 113 LEU A N 1
ATOM 893 C CA . LEU A 1 113 ? 10.659 -1.538 -2.815 1.00 88.31 113 LEU A CA 1
ATOM 894 C C . LEU A 1 113 ? 11.271 -1.467 -1.406 1.00 88.31 113 LEU A C 1
ATOM 896 O O . LEU A 1 113 ? 10.641 -1.906 -0.446 1.00 88.31 113 LEU A O 1
ATOM 900 N N . GLY A 1 114 ? 12.442 -0.839 -1.242 1.00 89.31 114 GLY A N 1
ATOM 901 C CA . GLY A 1 114 ? 13.020 -0.602 0.088 1.00 89.31 114 GLY A CA 1
ATOM 902 C C . GLY A 1 114 ? 12.134 0.278 0.984 1.00 89.31 114 GLY A C 1
ATOM 903 O O . GLY A 1 114 ? 11.962 -0.010 2.169 1.00 89.31 114 GLY A O 1
ATOM 904 N N . TRP A 1 115 ? 11.502 1.305 0.407 1.00 90.69 115 TRP A N 1
ATOM 905 C CA . TRP A 1 115 ? 10.574 2.187 1.122 1.00 90.69 115 TRP A CA 1
ATOM 906 C C . TRP A 1 115 ? 9.267 1.476 1.483 1.00 90.69 115 TRP A C 1
ATOM 90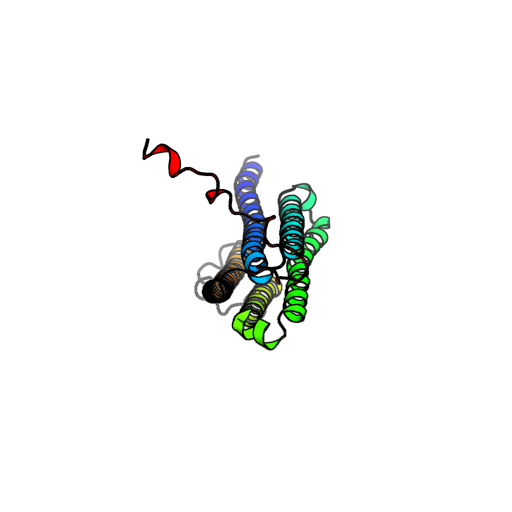8 O O . TRP A 1 115 ? 8.746 1.681 2.578 1.00 90.69 115 TRP A O 1
ATOM 918 N N . LEU A 1 116 ? 8.777 0.583 0.618 1.00 88.75 116 LEU A N 1
ATOM 919 C CA . LEU A 1 116 ? 7.625 -0.271 0.924 1.00 88.75 116 LEU A CA 1
ATOM 920 C C . LEU A 1 116 ? 7.901 -1.235 2.078 1.00 88.75 116 LEU A C 1
ATOM 922 O O . LEU A 1 116 ? 7.043 -1.417 2.941 1.00 88.75 116 LEU A O 1
ATOM 926 N N . VAL A 1 117 ? 9.094 -1.834 2.128 1.00 89.06 117 VAL A N 1
ATOM 927 C CA . VAL A 1 117 ? 9.488 -2.698 3.252 1.00 89.06 117 VAL A CA 1
ATOM 928 C C . VAL A 1 117 ? 9.528 -1.890 4.549 1.00 89.06 117 VAL A C 1
ATOM 930 O O . VAL A 1 117 ? 8.980 -2.334 5.558 1.00 89.06 117 VAL A O 1
ATOM 933 N N . LEU A 1 118 ? 10.096 -0.681 4.526 1.00 90.38 118 LEU A N 1
ATOM 934 C CA . LEU A 1 118 ? 10.097 0.205 5.693 1.00 90.38 118 LEU A CA 1
ATOM 935 C C . LEU A 1 118 ? 8.671 0.577 6.131 1.00 90.38 118 LEU A C 1
ATOM 937 O O . LEU A 1 118 ? 8.358 0.506 7.320 1.00 90.38 118 LEU A O 1
ATOM 941 N N . MET A 1 119 ? 7.788 0.910 5.185 1.00 90.69 119 MET A N 1
ATOM 942 C CA . MET A 1 119 ? 6.369 1.157 5.457 1.00 90.69 119 MET A CA 1
ATOM 943 C C . MET A 1 119 ? 5.708 -0.061 6.120 1.00 90.69 119 MET A C 1
ATOM 945 O O . MET A 1 119 ? 5.005 0.090 7.121 1.00 90.69 119 MET A O 1
ATOM 949 N N . ALA A 1 120 ? 5.948 -1.270 5.605 1.00 86.69 120 ALA A N 1
ATOM 950 C CA . ALA A 1 120 ? 5.386 -2.502 6.155 1.00 86.69 120 ALA A CA 1
ATOM 951 C C . ALA A 1 120 ? 5.870 -2.762 7.591 1.00 86.69 120 ALA A C 1
ATOM 953 O O . ALA A 1 120 ? 5.066 -3.114 8.455 1.00 86.69 120 ALA A O 1
ATOM 954 N N . VAL A 1 121 ? 7.154 -2.523 7.876 1.00 87.94 121 VAL A N 1
ATOM 955 C CA . VAL A 1 121 ? 7.720 -2.630 9.231 1.00 87.94 121 VAL A CA 1
ATOM 956 C C . VAL A 1 121 ? 7.083 -1.611 10.181 1.00 87.94 121 VAL A C 1
ATOM 958 O O . VAL A 1 121 ? 6.742 -1.964 11.313 1.00 87.94 121 VAL A O 1
ATOM 961 N N . LEU A 1 122 ? 6.863 -0.369 9.742 1.00 86.00 122 LEU A N 1
ATOM 962 C CA . LEU A 1 122 ? 6.189 0.656 10.549 1.00 86.00 122 LEU A CA 1
ATOM 963 C C . LEU A 1 122 ? 4.728 0.287 10.849 1.00 86.00 122 LEU A C 1
ATOM 965 O O . LEU A 1 122 ? 4.291 0.395 11.995 1.00 86.00 122 LEU A O 1
ATOM 969 N N . TYR A 1 123 ? 3.989 -0.230 9.867 1.00 83.88 123 TYR A N 1
ATOM 970 C CA . TYR A 1 123 ? 2.625 -0.710 10.103 1.00 83.88 123 TYR A CA 1
ATOM 971 C C . TYR A 1 123 ? 2.583 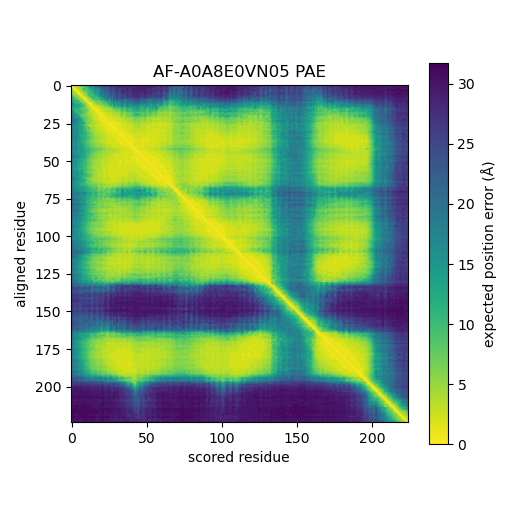-1.914 11.043 1.00 83.88 123 TYR A C 1
ATOM 973 O O . TYR A 1 123 ? 1.755 -1.949 11.956 1.00 83.88 123 TYR A O 1
ATOM 981 N N . LEU A 1 124 ? 3.470 -2.894 10.850 1.00 82.69 124 LEU A N 1
ATOM 982 C CA . LEU A 1 124 ? 3.487 -4.106 11.666 1.00 82.69 124 LEU A CA 1
ATOM 983 C C . LEU A 1 124 ? 3.932 -3.807 13.101 1.00 82.69 124 LEU A C 1
ATOM 985 O O . LEU A 1 124 ? 3.357 -4.351 14.041 1.00 82.69 124 LEU A O 1
ATOM 989 N N . SER A 1 125 ? 4.900 -2.907 13.288 1.00 80.44 125 SER A N 1
ATOM 990 C CA . SER A 1 125 ? 5.307 -2.442 14.620 1.00 80.44 125 SER A CA 1
ATOM 991 C C . SER A 1 125 ? 4.191 -1.660 15.314 1.00 80.44 125 SER A C 1
ATOM 993 O O . SER A 1 125 ? 3.870 -1.990 16.454 1.00 80.44 125 SER A O 1
ATOM 995 N N . GLY A 1 126 ? 3.516 -0.727 14.633 1.00 77.81 126 GLY A N 1
ATOM 996 C CA . GLY A 1 126 ? 2.353 -0.020 15.182 1.00 77.81 126 GLY A CA 1
ATOM 997 C C . GLY A 1 126 ? 1.209 -0.967 15.565 1.00 77.81 126 GLY A C 1
ATOM 998 O O . GLY A 1 126 ? 0.671 -0.884 16.671 1.00 77.81 126 GLY A O 1
ATOM 999 N N . ALA A 1 127 ? 0.876 -1.924 14.692 1.00 73.75 127 ALA A N 1
ATOM 1000 C CA . ALA A 1 127 ? -0.128 -2.954 14.965 1.00 73.75 127 ALA A CA 1
ATOM 1001 C C . ALA A 1 127 ? 0.281 -3.863 16.132 1.00 73.75 127 ALA A C 1
ATOM 1003 O O . ALA A 1 127 ? -0.557 -4.216 16.963 1.00 73.75 127 ALA A O 1
ATOM 1004 N N . THR A 1 128 ? 1.568 -4.206 16.225 1.00 72.31 128 THR A N 1
ATOM 1005 C CA . THR A 1 128 ? 2.110 -4.990 17.335 1.00 72.31 128 THR A CA 1
ATOM 1006 C C . THR A 1 128 ? 1.962 -4.214 18.633 1.00 72.31 128 THR A C 1
ATOM 1008 O O . THR A 1 128 ? 1.361 -4.757 19.547 1.00 72.31 128 THR A O 1
ATOM 1011 N N . VAL A 1 129 ? 2.393 -2.947 18.700 1.00 70.06 129 VAL A N 1
ATOM 1012 C CA . VAL A 1 129 ? 2.246 -2.059 19.873 1.00 70.06 129 VAL A CA 1
ATOM 1013 C C . VAL A 1 129 ? 0.785 -1.954 20.324 1.00 70.06 129 VAL A C 1
ATOM 1015 O O . VAL A 1 129 ? 0.506 -2.088 21.519 1.00 70.06 129 VAL A O 1
ATOM 1018 N N . TYR A 1 130 ? -0.150 -1.809 19.379 1.00 67.25 130 TYR A N 1
ATOM 1019 C CA . TYR A 1 130 ? -1.590 -1.819 19.652 1.00 67.25 130 TYR A CA 1
ATOM 1020 C C . TYR A 1 130 ? -2.078 -3.170 20.212 1.00 67.25 130 TYR A C 1
ATOM 1022 O O . TYR A 1 130 ? -2.823 -3.205 21.192 1.00 67.25 130 TYR A O 1
ATOM 1030 N N . ALA A 1 131 ? -1.638 -4.292 19.633 1.00 61.62 131 ALA A N 1
ATOM 1031 C CA . ALA A 1 131 ? -2.047 -5.636 20.045 1.00 61.62 131 ALA A CA 1
ATOM 1032 C C . ALA A 1 131 ? -1.470 -6.048 21.409 1.00 61.62 131 ALA A C 1
ATOM 1034 O O . ALA A 1 131 ? -2.169 -6.655 22.225 1.00 61.62 131 ALA A O 1
ATOM 1035 N N . ILE A 1 132 ? -0.202 -5.717 21.668 1.00 64.19 132 ILE A N 1
ATOM 1036 C CA . ILE A 1 132 ? 0.496 -6.067 22.911 1.00 64.19 132 ILE A CA 1
ATOM 1037 C C . ILE A 1 132 ? 0.239 -5.077 24.041 1.00 64.19 132 ILE A C 1
ATOM 1039 O O . ILE A 1 132 ? 0.646 -5.371 25.169 1.00 64.19 132 ILE A O 1
ATOM 1043 N N . ARG A 1 133 ? -0.454 -3.956 23.773 1.00 58.75 133 ARG A N 1
ATOM 1044 C CA . ARG A 1 133 ? -0.827 -2.982 24.803 1.00 58.75 133 ARG A CA 1
ATOM 1045 C C . ARG A 1 133 ? 0.412 -2.464 25.555 1.00 58.75 133 ARG A C 1
ATOM 1047 O O . ARG A 1 133 ? 0.506 -2.506 26.777 1.00 58.75 133 ARG A O 1
ATOM 1054 N N . VAL A 1 134 ? 1.449 -2.074 24.815 1.00 52.22 134 VAL A N 1
ATOM 1055 C CA . VAL A 1 134 ? 2.702 -1.546 25.388 1.00 52.22 134 VAL A CA 1
ATOM 1056 C C . VAL A 1 134 ? 2.656 -0.016 25.315 1.00 52.22 134 VAL A C 1
ATOM 1058 O O . VAL A 1 134 ? 2.402 0.510 24.232 1.00 52.22 134 VAL A O 1
ATOM 1061 N N . PRO A 1 135 ? 2.863 0.701 26.442 1.00 47.78 135 PRO A N 1
ATOM 1062 C CA . PRO A 1 135 ? 3.659 0.304 27.611 1.00 47.78 135 PRO A CA 1
ATOM 1063 C C . PRO A 1 135 ? 2.894 -0.298 28.803 1.00 47.78 135 PRO A C 1
ATOM 1065 O O . PRO A 1 135 ? 3.544 -0.645 29.794 1.00 47.78 135 PRO A O 1
ATOM 1068 N N . GLU A 1 136 ? 1.569 -0.482 28.746 1.00 47.56 136 GLU A N 1
ATOM 1069 C CA . GLU A 1 136 ? 0.794 -0.883 29.935 1.00 47.56 136 GLU A CA 1
ATOM 1070 C C . GLU A 1 136 ? 1.108 -2.296 30.470 1.00 47.56 136 GLU A C 1
ATOM 1072 O O . GLU A 1 136 ? 0.861 -2.576 31.643 1.00 47.56 136 GLU A O 1
ATOM 1077 N N . ARG A 1 137 ? 1.736 -3.167 29.664 1.00 49.06 137 ARG A N 1
ATOM 1078 C CA . ARG A 1 137 ? 2.200 -4.499 30.104 1.00 49.06 137 ARG A CA 1
ATOM 1079 C C . ARG A 1 137 ? 3.628 -4.537 30.670 1.00 49.06 137 ARG A C 1
ATOM 1081 O O . ARG A 1 137 ? 3.955 -5.476 31.389 1.00 49.06 137 ARG A O 1
ATOM 1088 N N . LEU A 1 138 ? 4.478 -3.560 30.339 1.00 44.56 138 LEU A N 1
ATOM 1089 C CA . LEU A 1 138 ? 5.903 -3.551 30.719 1.00 44.56 138 LEU A CA 1
ATOM 1090 C C . LEU A 1 138 ? 6.209 -2.606 31.892 1.00 44.56 138 LEU A C 1
ATOM 1092 O O . LEU A 1 138 ? 7.175 -2.844 32.612 1.00 44.56 138 LEU A O 1
ATOM 1096 N N . PHE A 1 139 ? 5.376 -1.587 32.134 1.00 43.09 139 PHE A N 1
ATOM 1097 C CA . PHE A 1 139 ? 5.504 -0.689 33.287 1.00 43.09 139 PHE A CA 1
ATOM 1098 C C . PHE A 1 139 ? 4.133 -0.336 33.887 1.00 43.09 139 PHE A C 1
ATOM 1100 O O . PHE A 1 139 ? 3.625 0.761 33.634 1.00 43.09 139 PHE A O 1
ATOM 1107 N N . PRO A 1 140 ? 3.526 -1.207 34.716 1.00 43.09 140 PRO A N 1
ATOM 1108 C CA . PRO A 1 140 ? 2.410 -0.783 35.553 1.00 43.09 140 PRO A CA 1
ATOM 1109 C C . PRO A 1 140 ? 2.907 0.323 36.505 1.00 43.09 140 PRO A C 1
ATOM 1111 O O . PRO A 1 140 ? 3.754 0.077 37.361 1.00 43.09 140 PRO A O 1
ATOM 1114 N N . GLY A 1 141 ? 2.437 1.561 36.321 1.00 49.56 141 GLY A N 1
ATOM 1115 C CA . GLY A 1 141 ? 2.615 2.651 37.292 1.00 49.56 141 GLY A CA 1
ATOM 1116 C C . GLY A 1 141 ? 3.822 3.596 37.141 1.00 49.56 141 GLY A C 1
ATOM 1117 O O . GLY A 1 141 ? 4.090 4.338 38.080 1.00 49.56 141 GLY A O 1
ATOM 1118 N N . ARG A 1 142 ? 4.566 3.636 36.016 1.00 44.50 142 ARG A N 1
ATOM 1119 C CA . ARG A 1 142 ? 5.671 4.628 35.840 1.00 44.50 142 ARG A CA 1
ATOM 1120 C C . ARG A 1 142 ? 5.401 5.792 34.885 1.00 44.50 142 ARG A C 1
ATOM 1122 O O . ARG A 1 142 ? 6.029 6.834 35.036 1.00 44.50 142 ARG A O 1
ATOM 1129 N N . PHE A 1 143 ? 4.434 5.670 33.978 1.00 44.03 143 PHE A N 1
ATOM 1130 C CA . PHE A 1 143 ? 3.900 6.811 33.212 1.00 44.03 143 PHE A CA 1
ATOM 1131 C C . PHE A 1 143 ? 2.643 7.409 33.866 1.00 44.03 143 PHE A C 1
ATOM 1133 O O . PHE A 1 143 ? 1.857 8.098 33.229 1.00 44.03 143 PHE A O 1
ATOM 1140 N N . ASP A 1 144 ? 2.481 7.158 35.165 1.00 45.19 144 ASP A N 1
ATOM 1141 C CA . ASP A 1 144 ? 1.345 7.570 35.985 1.00 45.19 144 ASP A CA 1
ATOM 1142 C C . ASP A 1 144 ? 1.599 8.911 36.696 1.00 45.19 144 ASP A C 1
ATOM 1144 O O . ASP A 1 144 ? 0.805 9.323 37.519 1.00 45.19 144 ASP A O 1
ATOM 1148 N N . ILE A 1 145 ? 2.689 9.643 36.437 1.00 49.78 145 ILE A N 1
ATOM 1149 C CA . ILE A 1 145 ? 2.985 10.860 37.231 1.00 49.78 145 ILE A CA 1
ATOM 1150 C C . ILE A 1 145 ? 1.963 11.985 36.952 1.00 49.78 145 ILE A C 1
ATOM 1152 O O . ILE A 1 145 ? 1.708 12.817 37.816 1.00 49.78 145 ILE A O 1
ATOM 1156 N N . TRP A 1 146 ? 1.291 11.959 35.794 1.00 45.09 146 TRP A N 1
ATOM 1157 C CA . TRP A 1 146 ? 0.138 12.831 35.520 1.00 45.09 146 TRP A CA 1
ATOM 1158 C C . TRP A 1 146 ? -1.222 12.219 35.894 1.00 45.09 146 TRP A C 1
ATOM 1160 O O . TRP A 1 146 ? -2.186 12.958 36.073 1.00 45.09 146 TRP A O 1
ATOM 1170 N N . ALA A 1 147 ? -1.313 10.896 36.054 1.00 46.56 147 ALA A N 1
ATOM 1171 C CA . ALA A 1 147 ? -2.554 10.188 36.380 1.00 46.56 147 ALA A CA 1
ATOM 1172 C C . ALA A 1 147 ? -2.635 9.723 37.850 1.00 46.56 147 ALA A C 1
ATOM 1174 O O . ALA A 1 147 ? -3.720 9.425 38.327 1.00 46.56 147 ALA A O 1
ATOM 1175 N N . GLY A 1 148 ? -1.551 9.793 38.621 1.00 44.91 148 GLY A N 1
ATOM 1176 C CA . GLY A 1 148 ? -1.462 9.433 40.037 1.00 44.91 148 GLY A CA 1
ATOM 1177 C C . GLY A 1 148 ? -2.118 10.448 40.971 1.00 44.91 148 GLY A C 1
ATOM 1178 O O . GLY A 1 148 ? -2.578 10.086 42.048 1.00 44.91 148 GLY A O 1
ATOM 1179 N N . TYR A 1 149 ? -2.241 11.709 40.548 1.00 46.66 149 TYR A N 1
ATOM 1180 C CA . TYR A 1 149 ? -3.017 12.700 41.302 1.00 46.66 149 TYR A CA 1
ATOM 1181 C C . TYR A 1 149 ? -4.537 12.551 41.107 1.00 46.66 149 TYR A C 1
ATOM 1183 O O . TYR A 1 149 ? -5.303 13.060 41.920 1.00 46.66 149 TYR A O 1
ATOM 1191 N N . LEU A 1 150 ? -4.985 11.835 40.068 1.00 47.84 150 LEU A N 1
ATOM 1192 C CA . LEU A 1 150 ? -6.406 11.659 39.722 1.00 47.84 150 LEU A CA 1
ATOM 1193 C C . LEU A 1 150 ? -6.886 10.194 39.763 1.00 47.84 150 LEU A C 1
ATOM 1195 O O . LEU A 1 150 ? -8.092 9.948 39.688 1.00 47.84 150 LEU A O 1
ATOM 1199 N N . SER A 1 151 ? -5.988 9.217 39.915 1.00 44.28 151 SER A N 1
ATOM 1200 C CA . SER A 1 151 ? -6.302 7.781 39.881 1.00 44.28 151 SER A CA 1
ATOM 1201 C C . SER A 1 151 ? -6.999 7.266 41.138 1.00 44.28 151 SER A C 1
ATOM 1203 O O . SER A 1 151 ? -7.658 6.231 41.078 1.00 44.28 151 SER A O 1
ATOM 1205 N N . SER A 1 152 ? -6.961 8.007 42.247 1.00 48.12 152 SER A N 1
ATOM 1206 C CA . SER A 1 152 ? -7.704 7.630 43.457 1.00 48.12 152 SER A CA 1
ATOM 1207 C C . SER A 1 152 ? -9.210 7.909 43.372 1.00 48.12 152 SER A C 1
ATOM 1209 O O . SER A 1 152 ? -9.935 7.482 44.266 1.00 48.12 152 SER A O 1
ATOM 1211 N N . PHE A 1 153 ? -9.708 8.606 42.337 1.00 47.53 153 PHE A N 1
ATOM 1212 C CA . PHE A 1 153 ? -11.101 9.082 42.322 1.00 47.53 153 PHE A CA 1
ATOM 1213 C C . PHE A 1 153 ? -11.952 8.732 41.097 1.00 47.53 153 PHE A C 1
ATOM 1215 O O . PHE A 1 153 ? -13.131 9.086 41.094 1.00 47.53 153 PHE A O 1
ATOM 1222 N N . HIS A 1 154 ? -11.439 8.041 40.069 1.00 48.09 154 HIS A N 1
ATOM 1223 C CA . HIS A 1 154 ? -12.232 7.854 38.848 1.00 48.09 154 HIS A CA 1
ATOM 1224 C C . HIS A 1 154 ? -12.168 6.437 38.242 1.00 48.09 154 HIS A C 1
ATOM 1226 O O . HIS A 1 154 ? -11.104 6.026 37.776 1.00 48.09 154 HIS A O 1
ATOM 1232 N N . PRO A 1 155 ? -13.304 5.715 38.102 1.00 53.97 155 PRO A N 1
ATOM 1233 C CA . PRO A 1 155 ? -13.393 4.408 37.423 1.00 53.97 155 PRO A CA 1
ATOM 1234 C C . PRO A 1 155 ? -13.104 4.454 35.901 1.00 53.97 155 PRO A C 1
ATOM 1236 O O . PRO A 1 155 ? -13.387 3.506 35.176 1.00 53.97 155 PRO A O 1
ATOM 1239 N N . PHE A 1 156 ? -12.515 5.546 35.402 1.00 50.59 156 PHE A N 1
ATOM 1240 C CA . PHE A 1 156 ? -12.220 5.828 33.994 1.00 50.59 156 PHE A CA 1
ATOM 1241 C C . PHE A 1 156 ? -10.711 5.775 33.664 1.00 50.59 156 PHE A C 1
ATOM 1243 O O . PHE A 1 156 ? -10.326 5.929 32.508 1.00 50.59 156 PHE A O 1
ATOM 1250 N N . ALA A 1 157 ? -9.835 5.515 34.645 1.00 47.06 157 ALA A N 1
ATOM 1251 C CA . ALA A 1 157 ? -8.381 5.408 34.440 1.00 47.06 157 ALA A CA 1
ATOM 1252 C C . ALA A 1 157 ? -7.983 4.333 33.403 1.00 47.06 157 ALA A C 1
ATOM 1254 O O . ALA A 1 157 ? -7.089 4.549 32.587 1.00 47.06 157 ALA A O 1
ATOM 1255 N N . ALA A 1 158 ? -8.712 3.214 33.353 1.00 49.12 158 ALA A N 1
ATOM 1256 C CA . ALA A 1 158 ? -8.520 2.179 32.334 1.00 49.12 158 ALA A CA 1
ATOM 1257 C C . ALA A 1 158 ? -8.888 2.651 30.911 1.00 49.12 158 ALA A C 1
ATOM 1259 O O . ALA A 1 158 ? -8.346 2.130 29.937 1.00 49.12 158 ALA A O 1
ATOM 1260 N N . LEU A 1 159 ? -9.770 3.652 30.780 1.00 49.03 159 LEU A N 1
ATOM 1261 C CA . LEU A 1 159 ? -10.085 4.256 29.487 1.00 49.03 159 LEU A CA 1
ATOM 1262 C C . LEU A 1 159 ? -8.970 5.209 29.037 1.00 49.03 159 LEU A C 1
ATOM 1264 O O . LEU A 1 159 ? -8.607 5.192 27.865 1.00 49.03 159 LEU A O 1
ATOM 1268 N N . TYR A 1 160 ? -8.363 5.968 29.960 1.00 46.72 160 TYR A N 1
ATOM 1269 C CA . TYR A 1 160 ? -7.237 6.866 29.657 1.00 46.72 160 TYR A CA 1
ATOM 1270 C C . TYR A 1 160 ? -5.998 6.130 29.118 1.00 46.72 160 TYR A C 1
ATOM 1272 O O . TYR A 1 160 ? -5.373 6.617 28.177 1.00 46.72 160 TYR A O 1
ATOM 1280 N N . GLY A 1 161 ? -5.684 4.931 29.622 1.00 46.28 161 GLY A N 1
ATOM 1281 C CA . GLY A 1 161 ? -4.595 4.106 29.070 1.00 46.28 161 GLY A CA 1
ATOM 1282 C C . GLY A 1 161 ? -4.844 3.645 27.625 1.00 46.28 161 GLY A C 1
ATOM 1283 O O . GLY A 1 161 ? -3.927 3.604 26.807 1.00 46.28 161 GLY A O 1
ATOM 1284 N N . GLN A 1 162 ? -6.108 3.389 27.273 1.00 52.31 162 GLN A N 1
ATOM 1285 C CA . GLN A 1 162 ? -6.519 2.954 25.934 1.00 52.31 162 GLN A CA 1
ATOM 1286 C C . GLN A 1 162 ? -6.361 4.062 24.876 1.00 52.31 162 GLN A C 1
ATOM 1288 O O . GLN A 1 162 ? -6.116 3.770 23.705 1.00 52.31 162 GLN A O 1
ATOM 1293 N N . PHE A 1 163 ? -6.429 5.335 25.286 1.00 53.16 163 PHE A N 1
ATOM 1294 C CA . PHE A 1 163 ? -6.146 6.473 24.407 1.00 53.16 163 PHE A CA 1
ATOM 1295 C C . PHE A 1 163 ? -4.653 6.619 24.081 1.00 53.16 163 PHE A C 1
ATOM 1297 O O . PHE A 1 163 ? -4.326 7.057 22.978 1.00 53.16 163 PHE A O 1
ATOM 1304 N N . GLN A 1 164 ? -3.740 6.223 24.977 1.00 61.00 164 GLN A N 1
ATOM 1305 C CA . GLN A 1 164 ? -2.301 6.417 24.759 1.00 61.00 164 GLN A CA 1
ATOM 1306 C C . GLN A 1 164 ? -1.737 5.459 23.695 1.00 61.00 164 GLN A C 1
ATOM 1308 O O . GLN A 1 164 ? -1.035 5.890 22.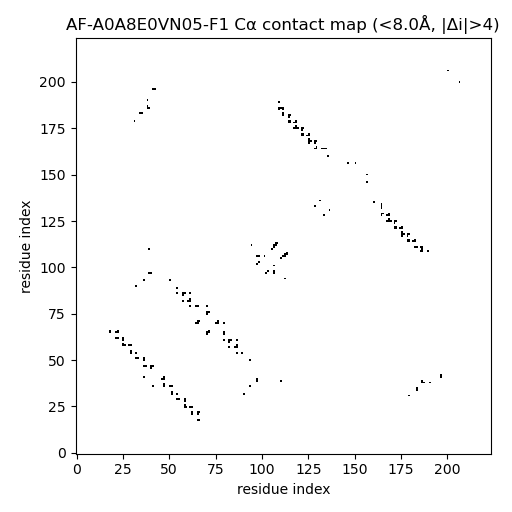780 1.00 61.00 164 GLN A O 1
ATOM 1313 N N . SER A 1 165 ? -2.070 4.167 23.763 1.00 63.47 165 SER A N 1
ATOM 1314 C CA . SER A 1 165 ? -1.631 3.179 22.762 1.00 63.47 165 SER A CA 1
ATOM 1315 C C . SER A 1 165 ? -2.287 3.410 21.397 1.00 63.47 165 SER A C 1
ATOM 1317 O O . SER A 1 165 ? -1.645 3.229 20.361 1.00 63.47 165 SER A O 1
ATOM 1319 N N . HIS A 1 166 ? -3.533 3.894 21.381 1.00 69.75 166 HIS A N 1
ATOM 1320 C CA . HIS A 1 166 ? -4.214 4.314 20.158 1.00 69.75 166 HIS A CA 1
ATOM 1321 C C . HIS A 1 166 ? -3.560 5.550 19.514 1.00 69.75 166 HIS A C 1
ATOM 1323 O O . HIS A 1 166 ? -3.371 5.573 18.300 1.00 69.75 166 HIS A O 1
ATOM 1329 N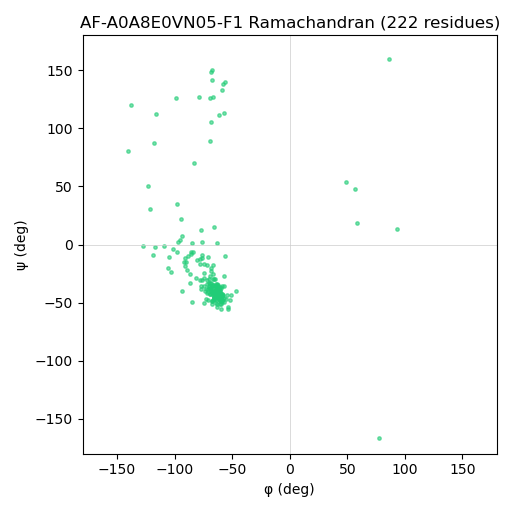 N . GLN A 1 167 ? -3.140 6.546 20.304 1.00 74.25 167 GLN A N 1
ATOM 1330 C CA . GLN A 1 167 ? -2.370 7.689 19.792 1.00 74.25 167 GLN A CA 1
ATOM 1331 C C . GLN A 1 167 ? -1.014 7.261 19.222 1.00 74.25 167 GLN A C 1
ATOM 1333 O O . GLN A 1 167 ? -0.642 7.716 18.142 1.00 74.25 167 GLN A O 1
ATOM 1338 N N . ILE A 1 168 ? -0.299 6.353 19.894 1.00 75.38 168 ILE A N 1
ATOM 1339 C CA . ILE A 1 168 ? 0.968 5.812 19.379 1.00 75.38 168 ILE A CA 1
ATOM 1340 C C . ILE A 1 168 ? 0.732 5.080 18.052 1.00 75.38 168 ILE A C 1
ATOM 1342 O O . ILE A 1 168 ? 1.466 5.311 17.095 1.00 75.38 168 ILE A O 1
ATOM 1346 N N . PHE A 1 169 ? -0.322 4.266 17.952 1.00 78.19 169 PHE A N 1
ATOM 1347 C CA . PHE A 1 169 ? -0.701 3.612 16.698 1.00 78.19 169 PHE A CA 1
ATOM 1348 C C . PHE A 1 169 ? -0.906 4.622 15.558 1.00 78.19 169 PHE A C 1
ATOM 1350 O O . PHE A 1 169 ? -0.331 4.445 14.486 1.00 78.19 169 PHE A O 1
ATOM 1357 N N . HIS A 1 170 ? -1.637 5.716 15.798 1.00 81.06 170 HIS A N 1
ATOM 1358 C CA . HIS A 1 170 ? -1.820 6.774 14.795 1.00 81.06 170 HIS A CA 1
ATOM 1359 C C . HIS A 1 170 ? -0.502 7.422 14.370 1.00 81.06 170 HIS A C 1
ATOM 1361 O O . HIS A 1 170 ? -0.301 7.655 13.180 1.00 81.06 170 HIS A O 1
ATOM 1367 N N . VAL A 1 171 ? 0.431 7.654 15.298 1.00 84.50 171 VAL A N 1
ATOM 1368 C CA . VAL A 1 171 ? 1.766 8.181 14.960 1.00 84.50 171 VAL A CA 1
ATOM 1369 C C . VAL A 1 171 ? 2.516 7.226 14.025 1.00 84.50 171 VAL A C 1
ATOM 1371 O O . VAL A 1 171 ? 3.093 7.679 13.037 1.00 84.50 171 VAL A O 1
ATOM 1374 N N . PHE A 1 172 ? 2.466 5.913 14.274 1.00 84.81 172 PHE A N 1
ATOM 1375 C CA . PHE A 1 172 ? 3.063 4.914 13.379 1.00 84.81 172 PHE A CA 1
ATOM 1376 C C . PHE A 1 172 ? 2.395 4.888 12.000 1.00 84.81 172 PHE A C 1
ATOM 1378 O O . PHE A 1 172 ? 3.098 4.822 10.993 1.00 84.81 172 PHE A O 1
ATOM 1385 N N . VAL A 1 173 ? 1.063 4.983 11.936 1.00 85.94 173 VAL A N 1
ATOM 1386 C CA . VAL A 1 173 ? 0.315 5.034 10.666 1.00 85.94 173 VAL A CA 1
ATOM 1387 C C . VAL A 1 173 ? 0.684 6.283 9.860 1.00 85.94 173 VAL A C 1
ATOM 1389 O O . VAL A 1 173 ? 0.944 6.180 8.662 1.00 85.94 173 VAL A O 1
ATOM 1392 N N . VAL A 1 174 ? 0.772 7.451 10.503 1.00 88.12 174 VAL A N 1
ATOM 1393 C CA . VAL A 1 174 ? 1.180 8.703 9.844 1.00 88.12 174 VAL A CA 1
ATOM 1394 C C . VAL A 1 174 ? 2.632 8.626 9.373 1.00 88.12 174 VAL A C 1
ATOM 1396 O O . VAL A 1 174 ? 2.921 8.977 8.231 1.00 88.12 174 VAL A O 1
ATOM 1399 N N . ALA A 1 175 ? 3.545 8.110 10.200 1.00 88.31 175 ALA A N 1
ATOM 1400 C CA . ALA A 1 175 ? 4.938 7.913 9.805 1.00 88.31 175 ALA A CA 1
ATOM 1401 C C . ALA A 1 175 ? 5.061 6.956 8.605 1.00 88.31 175 ALA A C 1
ATOM 1403 O O . ALA A 1 175 ? 5.780 7.254 7.650 1.00 88.31 175 ALA A O 1
ATOM 1404 N N . ALA A 1 176 ? 4.318 5.846 8.614 1.00 88.12 176 ALA A N 1
ATOM 1405 C CA . ALA A 1 176 ? 4.259 4.907 7.499 1.00 88.12 176 ALA A CA 1
ATOM 1406 C C . ALA A 1 176 ? 3.704 5.567 6.227 1.00 88.12 176 ALA A C 1
ATOM 1408 O O . ALA A 1 176 ? 4.260 5.369 5.148 1.00 88.12 176 ALA A O 1
ATOM 1409 N N . ALA A 1 177 ? 2.661 6.393 6.342 1.00 89.94 177 ALA A N 1
ATOM 1410 C CA . ALA A 1 177 ? 2.106 7.144 5.218 1.00 89.94 177 ALA A CA 1
ATOM 1411 C C . ALA A 1 177 ? 3.116 8.147 4.633 1.00 89.94 177 ALA A C 1
ATOM 1413 O O . ALA A 1 177 ? 3.242 8.234 3.413 1.00 89.94 177 ALA A O 1
ATOM 1414 N N . CYS A 1 178 ? 3.886 8.847 5.472 1.00 92.50 178 CYS A N 1
ATOM 1415 C CA . CYS A 1 178 ? 4.959 9.739 5.021 1.00 92.50 178 CYS A CA 1
ATOM 1416 C C . CYS A 1 178 ? 6.075 8.978 4.291 1.00 92.50 178 CYS A C 1
ATOM 1418 O O . CYS A 1 178 ? 6.545 9.423 3.245 1.00 92.50 178 CYS A O 1
ATOM 1420 N N . VAL A 1 179 ? 6.479 7.818 4.817 1.00 93.25 179 VAL A N 1
ATOM 1421 C CA . VAL A 1 179 ? 7.468 6.936 4.179 1.00 93.25 179 VAL A CA 1
ATOM 1422 C C . VAL A 1 179 ? 6.963 6.430 2.827 1.00 93.25 179 VAL A C 1
ATOM 1424 O O . VAL A 1 179 ? 7.699 6.477 1.841 1.00 93.25 179 VAL A O 1
ATOM 1427 N N . HIS A 1 180 ? 5.701 6.000 2.762 1.00 92.50 180 HIS A N 1
ATOM 1428 C CA . HIS A 1 180 ? 5.064 5.568 1.518 1.00 92.50 180 HIS A CA 1
ATOM 1429 C C . HIS A 1 180 ? 5.012 6.698 0.492 1.00 92.50 180 HIS A C 1
ATOM 1431 O O . HIS A 1 180 ? 5.395 6.502 -0.658 1.00 92.50 180 HIS A O 1
ATOM 1437 N N . TYR A 1 181 ? 4.594 7.893 0.914 1.00 93.12 181 TYR A N 1
ATOM 1438 C CA . TYR A 1 181 ? 4.566 9.076 0.059 1.00 93.12 181 TYR A CA 1
ATOM 1439 C C . TYR A 1 181 ? 5.959 9.404 -0.485 1.00 93.12 181 TYR A C 1
ATOM 1441 O O . TYR A 1 181 ? 6.109 9.608 -1.685 1.00 93.12 181 TYR A O 1
ATOM 1449 N N . HIS A 1 182 ? 6.991 9.370 0.363 1.00 93.75 182 HIS A N 1
ATOM 1450 C CA . HIS A 1 182 ? 8.367 9.600 -0.070 1.00 93.75 182 HIS A CA 1
ATOM 1451 C C . HIS A 1 182 ? 8.834 8.570 -1.110 1.00 93.75 182 HIS A C 1
ATOM 1453 O O . HIS A 1 182 ? 9.385 8.949 -2.145 1.00 93.75 182 HIS A O 1
ATOM 1459 N N . GLY A 1 183 ? 8.584 7.279 -0.867 1.00 92.75 183 GLY A N 1
ATOM 1460 C CA . GLY A 1 183 ? 8.908 6.217 -1.822 1.00 92.75 183 GLY A CA 1
ATOM 1461 C C . GLY A 1 183 ? 8.168 6.383 -3.152 1.00 92.75 183 GLY A C 1
ATOM 1462 O O . GLY A 1 183 ? 8.769 6.255 -4.218 1.00 92.75 183 GLY A O 1
ATOM 1463 N N . LEU A 1 184 ? 6.888 6.750 -3.095 1.00 93.62 184 LEU A N 1
ATOM 1464 C CA . LEU A 1 184 ? 6.060 7.001 -4.268 1.00 93.62 184 LEU A CA 1
ATOM 1465 C C . LEU A 1 184 ? 6.531 8.221 -5.068 1.00 93.62 184 LEU A C 1
ATOM 1467 O O . LEU A 1 184 ? 6.576 8.145 -6.292 1.00 93.62 184 LEU A O 1
ATOM 1471 N N . SER A 1 185 ? 6.910 9.319 -4.408 1.00 93.44 185 SER A N 1
ATOM 1472 C CA . SER A 1 185 ? 7.497 10.485 -5.079 1.00 93.44 185 SER A CA 1
ATOM 1473 C C . SER A 1 185 ? 8.776 10.107 -5.821 1.00 93.44 185 SER A C 1
ATOM 1475 O O . SER A 1 185 ? 8.933 10.476 -6.978 1.00 93.44 185 SER A O 1
ATOM 1477 N N . LYS A 1 186 ? 9.651 9.298 -5.208 1.00 92.38 186 LYS A N 1
ATOM 1478 C CA . LYS A 1 186 ? 10.870 8.801 -5.867 1.00 92.38 186 LYS A CA 1
ATOM 1479 C C . LYS A 1 186 ? 10.562 7.951 -7.098 1.00 92.38 186 LYS A C 1
ATOM 1481 O O . LYS A 1 186 ? 11.196 8.129 -8.134 1.00 92.38 186 LYS A O 1
ATOM 1486 N N . LEU A 1 187 ? 9.578 7.059 -6.993 1.00 91.38 187 LEU A N 1
ATOM 1487 C CA . LEU A 1 187 ? 9.131 6.237 -8.114 1.00 91.38 187 LEU A CA 1
ATOM 1488 C C . LEU A 1 187 ? 8.513 7.093 -9.234 1.00 91.38 187 LEU A C 1
ATOM 1490 O O . LEU A 1 187 ? 8.764 6.844 -10.412 1.00 91.38 187 LEU A O 1
ATOM 1494 N N . ALA A 1 188 ? 7.730 8.113 -8.882 1.00 91.75 188 ALA A N 1
ATOM 1495 C CA . ALA A 1 188 ? 7.155 9.050 -9.841 1.00 91.75 188 ALA A CA 1
ATOM 1496 C C . ALA A 1 188 ? 8.249 9.859 -10.558 1.00 91.75 188 ALA A C 1
ATOM 1498 O O . ALA A 1 188 ? 8.258 9.893 -11.786 1.00 91.75 188 ALA A O 1
ATOM 1499 N N . ASP A 1 189 ? 9.215 10.418 -9.822 1.00 91.88 189 ASP A N 1
ATOM 1500 C CA . ASP A 1 189 ? 10.368 11.137 -10.382 1.00 91.88 189 ASP A CA 1
ATOM 1501 C C . ASP A 1 189 ? 11.179 10.242 -11.331 1.00 91.88 189 ASP A C 1
ATOM 1503 O O . ASP A 1 189 ? 11.539 10.642 -12.441 1.00 91.88 189 ASP A O 1
ATOM 1507 N N . TYR A 1 190 ? 11.415 8.988 -10.937 1.00 89.12 190 TYR A N 1
ATOM 1508 C CA . TYR A 1 190 ? 12.067 8.000 -11.793 1.00 89.12 190 TYR A CA 1
ATOM 1509 C C . TYR A 1 190 ? 11.297 7.779 -13.104 1.00 89.12 190 TYR A C 1
ATOM 1511 O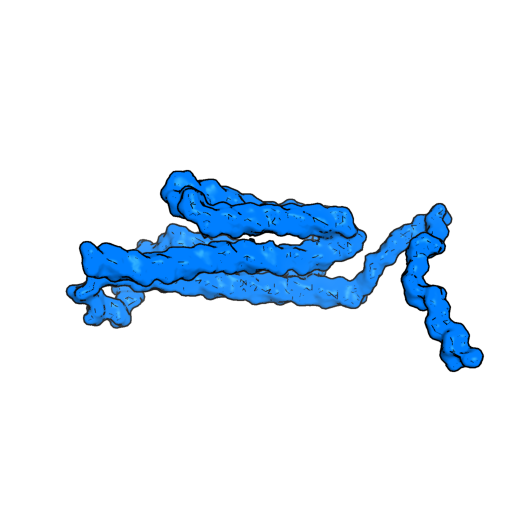 O . TYR A 1 190 ? 11.885 7.758 -14.185 1.00 89.12 190 TYR A O 1
ATOM 1519 N N . ARG A 1 191 ? 9.967 7.664 -13.049 1.00 89.12 191 ARG A N 1
ATOM 1520 C CA . ARG A 1 191 ? 9.147 7.498 -14.259 1.00 89.12 191 ARG A CA 1
ATOM 1521 C C . ARG A 1 191 ? 9.131 8.755 -15.128 1.00 89.12 191 ARG A C 1
ATOM 1523 O O . ARG A 1 191 ? 9.228 8.629 -16.346 1.00 89.12 191 ARG A O 1
ATOM 1530 N N . LEU A 1 192 ? 9.095 9.941 -14.524 1.00 89.25 192 LEU A N 1
ATOM 1531 C CA . LEU A 1 192 ? 9.174 11.213 -15.247 1.00 89.25 192 LEU A CA 1
ATOM 1532 C C . LEU A 1 192 ? 10.508 11.376 -15.988 1.00 89.25 192 LEU A C 1
ATOM 1534 O O . LEU A 1 192 ? 10.519 11.883 -17.106 1.00 89.25 192 LEU A O 1
ATOM 1538 N N . THR A 1 193 ? 11.620 10.908 -15.412 1.00 88.75 193 THR A N 1
ATOM 1539 C CA . THR A 1 193 ? 12.932 10.952 -16.087 1.00 88.75 193 THR A CA 1
ATOM 1540 C C . THR A 1 193 ? 13.072 9.918 -17.207 1.00 88.75 193 THR A C 1
ATOM 1542 O O . THR A 1 193 ? 13.789 10.171 -18.175 1.00 88.75 193 THR A O 1
ATOM 1545 N N . ARG A 1 194 ? 12.381 8.772 -17.119 1.00 84.81 194 ARG A N 1
ATOM 1546 C CA . ARG A 1 194 ? 12.380 7.738 -18.172 1.00 84.81 194 ARG A CA 1
ATOM 1547 C C . ARG A 1 194 ? 11.479 8.072 -19.367 1.00 84.81 194 ARG A C 1
ATOM 1549 O O . ARG A 1 194 ? 11.798 7.656 -20.479 1.00 84.81 194 ARG A O 1
ATOM 1556 N N . GLY A 1 195 ? 10.386 8.801 -19.145 1.00 81.06 195 GLY A N 1
ATOM 1557 C CA . GLY A 1 195 ? 9.398 9.137 -20.173 1.00 81.06 195 GLY A CA 1
ATOM 1558 C C . GLY A 1 195 ? 8.443 7.987 -20.517 1.00 81.06 195 GLY A C 1
ATOM 1559 O O . GLY A 1 195 ? 8.339 6.995 -19.790 1.00 81.06 195 GLY A O 1
ATOM 1560 N N . ASP A 1 196 ? 7.712 8.141 -21.622 1.00 83.38 196 ASP A N 1
ATOM 1561 C CA . ASP A 1 196 ? 6.657 7.206 -22.015 1.00 83.38 196 ASP A CA 1
ATOM 1562 C C . ASP A 1 196 ? 7.178 5.830 -22.430 1.00 83.38 196 ASP A C 1
ATOM 1564 O O . ASP A 1 196 ? 8.253 5.666 -23.015 1.00 83.38 196 ASP A O 1
ATOM 1568 N N . CYS A 1 197 ? 6.351 4.819 -22.165 1.00 83.12 197 CYS A N 1
ATOM 1569 C CA . CYS A 1 197 ? 6.595 3.464 -22.625 1.00 83.12 197 CYS A CA 1
ATOM 1570 C C . CYS A 1 197 ? 6.440 3.432 -24.142 1.00 83.12 197 CYS A C 1
ATOM 1572 O O . CYS A 1 197 ? 5.325 3.479 -24.662 1.00 83.12 197 CYS A O 1
ATOM 1574 N N . ARG A 1 198 ? 7.557 3.349 -24.865 1.00 68.31 198 ARG A N 1
ATOM 1575 C CA . ARG A 1 198 ? 7.503 3.103 -26.303 1.00 68.31 198 ARG A CA 1
ATOM 1576 C C . ARG A 1 198 ? 7.018 1.670 -26.520 1.00 68.31 198 ARG A C 1
ATOM 1578 O O . ARG A 1 198 ? 7.619 0.762 -25.940 1.00 68.31 198 ARG A O 1
ATOM 1585 N N . PRO A 1 199 ? 5.963 1.438 -27.321 1.00 60.50 199 PRO A N 1
ATOM 1586 C CA . PRO A 1 199 ? 5.684 0.092 -27.783 1.00 60.50 199 PRO A CA 1
ATOM 1587 C C . PRO A 1 199 ? 6.920 -0.400 -28.538 1.00 60.50 199 PRO A C 1
ATOM 1589 O O . PRO A 1 199 ? 7.550 0.359 -29.280 1.00 60.50 199 PRO A O 1
ATOM 1592 N N . GLU A 1 200 ? 7.300 -1.653 -28.310 1.00 50.75 200 GLU A N 1
ATOM 1593 C CA . GLU A 1 200 ? 8.347 -2.292 -29.093 1.00 50.75 200 GLU A CA 1
ATOM 1594 C C . GLU A 1 200 ? 7.906 -2.224 -30.561 1.00 50.75 200 GLU A C 1
ATOM 1596 O O . GLU A 1 200 ? 6.870 -2.782 -30.932 1.00 50.75 200 GLU A O 1
ATOM 1601 N N . VAL A 1 201 ? 8.624 -1.455 -31.387 1.00 51.50 201 VAL A N 1
ATOM 1602 C CA . VAL A 1 201 ? 8.346 -1.384 -32.823 1.00 51.50 201 VAL A CA 1
ATOM 1603 C C . VAL A 1 201 ? 8.750 -2.735 -33.384 1.00 51.50 201 VAL A C 1
ATOM 1605 O O . VAL A 1 201 ? 9.905 -2.954 -33.748 1.00 51.50 201 VAL A O 1
ATOM 1608 N N . SER A 1 202 ? 7.814 -3.681 -33.399 1.00 45.81 202 SER A N 1
ATOM 1609 C CA . SER A 1 202 ? 8.029 -4.906 -34.148 1.00 45.81 202 SER A CA 1
ATOM 1610 C C . SER A 1 202 ? 8.250 -4.494 -35.610 1.00 45.81 202 SER A C 1
ATOM 1612 O O . SER A 1 202 ? 7.462 -3.697 -36.129 1.00 45.81 202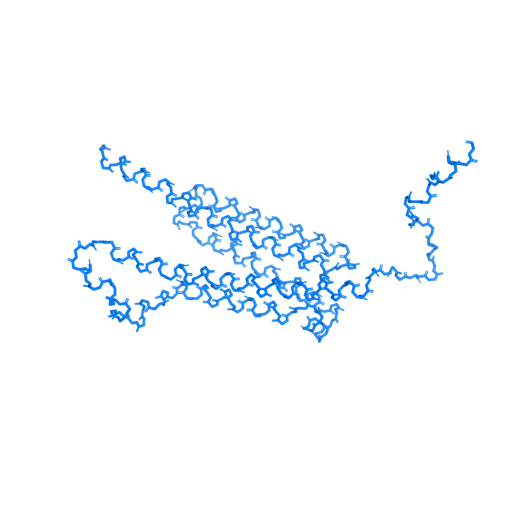 SER A O 1
ATOM 1614 N N . PRO A 1 203 ? 9.271 -5.015 -36.309 1.00 56.41 203 PRO A N 1
ATOM 1615 C CA . PRO A 1 203 ? 9.508 -4.679 -37.716 1.00 56.41 203 PRO A CA 1
ATOM 1616 C C . PRO A 1 203 ? 8.363 -5.113 -38.657 1.00 56.41 203 PRO A C 1
ATOM 1618 O O . PRO A 1 203 ? 8.450 -4.903 -39.862 1.00 56.41 203 PRO A O 1
ATOM 1621 N N . PHE A 1 204 ? 7.291 -5.703 -38.115 1.00 57.66 204 PHE A N 1
ATOM 1622 C CA . PHE A 1 204 ? 6.148 -6.254 -38.838 1.00 57.66 204 PHE A CA 1
ATOM 1623 C C . PHE A 1 204 ? 4.807 -5.565 -38.528 1.00 57.66 204 PHE A C 1
ATOM 1625 O O . PHE A 1 204 ? 3.805 -5.929 -39.138 1.00 57.66 204 PHE A O 1
ATOM 1632 N N . VAL A 1 205 ? 4.758 -4.581 -37.621 1.00 52.31 205 VAL A N 1
ATOM 1633 C CA . VAL A 1 205 ? 3.537 -3.809 -37.324 1.00 52.31 205 VAL A CA 1
ATOM 1634 C C . VAL A 1 205 ? 3.780 -2.361 -37.717 1.00 52.31 205 VAL A C 1
ATOM 1636 O O . VAL A 1 205 ? 4.619 -1.681 -37.127 1.00 52.31 205 VAL A O 1
ATOM 1639 N N . GLN A 1 206 ? 3.065 -1.906 -38.745 1.00 48.28 206 GLN A N 1
ATOM 1640 C CA . GLN A 1 206 ? 3.125 -0.516 -39.168 1.00 48.28 206 GLN A CA 1
ATOM 1641 C C . GLN A 1 206 ? 2.506 0.407 -38.080 1.00 48.28 206 GLN A C 1
ATOM 1643 O O . GLN A 1 206 ? 1.550 0.016 -37.403 1.00 48.28 206 GLN A O 1
ATOM 1648 N N . PRO A 1 207 ? 3.084 1.600 -37.832 1.00 46.12 207 PRO A N 1
ATOM 1649 C CA . PRO A 1 207 ? 2.722 2.490 -36.717 1.00 46.12 207 PRO A CA 1
ATOM 1650 C C . PRO A 1 207 ? 1.416 3.299 -36.898 1.00 46.12 207 PRO A C 1
ATOM 1652 O O . PRO A 1 207 ? 1.139 4.215 -36.128 1.00 46.12 207 PRO A O 1
ATOM 1655 N N . ASP A 1 208 ? 0.592 2.984 -37.885 1.00 47.41 208 ASP A N 1
ATOM 1656 C CA . ASP A 1 208 ? -0.545 3.779 -38.372 1.00 47.41 208 ASP A CA 1
ATOM 1657 C C . ASP A 1 208 ? -1.867 3.576 -37.608 1.00 47.41 208 ASP A C 1
ATOM 1659 O O . ASP A 1 208 ? -2.853 4.245 -37.902 1.00 47.41 208 ASP A O 1
ATOM 1663 N N . VAL A 1 209 ? -1.901 2.742 -36.564 1.00 50.75 209 VAL A N 1
ATOM 1664 C CA . VAL A 1 209 ? -3.128 2.519 -35.764 1.00 50.75 209 VAL A CA 1
ATOM 1665 C C . VAL A 1 209 ? -3.252 3.457 -34.551 1.00 50.75 209 VAL A C 1
ATOM 1667 O O . VAL A 1 209 ? -4.342 3.616 -34.008 1.00 50.75 209 VAL A O 1
ATOM 1670 N N . TRP A 1 210 ? -2.177 4.143 -34.145 1.00 48.69 210 TRP A N 1
ATOM 1671 C CA . TRP A 1 210 ? -2.182 5.046 -32.981 1.00 48.69 210 TRP A CA 1
ATOM 1672 C C . TRP A 1 210 ? -1.756 6.471 -33.338 1.00 48.69 210 TRP A C 1
ATOM 1674 O O . TRP A 1 210 ? -0.886 7.048 -32.686 1.00 48.69 210 TRP A O 1
ATOM 1684 N N . GLN A 1 211 ? -2.365 7.063 -34.368 1.00 46.31 211 GLN A N 1
ATOM 1685 C CA . GLN A 1 211 ? -2.278 8.513 -34.523 1.00 46.31 211 GLN A CA 1
ATOM 1686 C C . GLN A 1 211 ? -3.021 9.196 -33.359 1.00 46.31 211 GLN A C 1
ATOM 1688 O O . GLN A 1 211 ? -4.188 8.878 -33.110 1.00 46.31 211 GLN A O 1
ATOM 1693 N N . PRO A 1 212 ? -2.378 10.131 -32.635 1.00 43.31 212 PRO A N 1
ATOM 1694 C CA . PRO A 1 212 ? -3.068 10.992 -31.685 1.00 43.31 212 PRO A CA 1
ATOM 1695 C C . PRO A 1 212 ? -4.203 11.741 -32.395 1.00 43.31 212 PRO A C 1
ATOM 1697 O O . PRO A 1 212 ? -4.026 12.227 -33.517 1.00 43.31 212 PRO A O 1
ATOM 1700 N N . LEU A 1 213 ? -5.351 11.875 -31.725 1.00 48.31 213 LEU A N 1
ATOM 1701 C CA . LEU A 1 213 ? -6.514 12.653 -32.187 1.00 48.31 213 LEU A CA 1
ATOM 1702 C C . LEU A 1 213 ? -6.187 14.132 -32.490 1.00 48.31 213 LEU A C 1
ATOM 1704 O O . LEU A 1 213 ? -6.990 14.810 -33.122 1.00 48.31 213 LEU A O 1
ATOM 1708 N N . ASP A 1 214 ? -4.996 14.606 -32.121 1.00 49.28 214 ASP A N 1
ATOM 1709 C CA . ASP A 1 214 ? -4.473 15.941 -32.437 1.00 49.28 214 ASP A CA 1
ATOM 1710 C C . ASP A 1 214 ? -4.102 16.119 -33.924 1.00 49.28 214 ASP A C 1
ATOM 1712 O O . ASP A 1 214 ? -3.863 17.233 -34.381 1.00 49.28 214 ASP A O 1
ATOM 1716 N N . SER A 1 215 ? -4.068 15.032 -34.705 1.00 49.91 215 SER A N 1
ATOM 1717 C CA . SER A 1 215 ? -3.775 15.060 -36.148 1.00 49.91 215 SER A CA 1
ATOM 1718 C C . SER A 1 215 ? -4.997 15.335 -37.039 1.00 49.91 215 SER A C 1
ATOM 1720 O O . SER A 1 215 ? -4.840 15.567 -38.240 1.00 49.91 215 SER A O 1
ATOM 1722 N N . LEU A 1 216 ? -6.212 15.395 -36.478 1.00 50.78 216 LEU A N 1
ATOM 1723 C CA . LEU A 1 216 ? -7.413 15.825 -37.204 1.00 50.78 216 LEU A CA 1
ATOM 1724 C C . LEU A 1 216 ? -7.530 17.361 -37.223 1.00 50.78 216 LEU A C 1
ATOM 1726 O O . LEU A 1 216 ? -8.402 17.956 -36.601 1.00 50.78 216 LEU A O 1
ATOM 1730 N N . GLY A 1 217 ? -6.625 17.993 -37.974 1.00 49.72 217 GLY A N 1
ATOM 1731 C CA . GLY A 1 217 ? -6.900 19.182 -38.791 1.00 49.72 217 GLY A CA 1
ATOM 1732 C C . GLY A 1 217 ? -7.652 20.368 -38.170 1.00 49.72 217 GLY A C 1
ATOM 1733 O O . GLY A 1 217 ? -8.608 20.837 -38.783 1.00 49.72 217 GLY A O 1
ATOM 1734 N N . PHE A 1 218 ? -7.200 20.923 -37.040 1.00 43.59 218 PHE A N 1
ATOM 1735 C CA . PHE A 1 218 ? -7.721 22.210 -36.536 1.00 43.59 218 PHE A CA 1
ATOM 1736 C C . PHE A 1 218 ? -6.949 23.454 -37.027 1.00 43.59 218 PHE A C 1
ATOM 1738 O O . PHE A 1 218 ? -7.457 24.568 -36.919 1.00 43.59 218 PHE A O 1
ATOM 1745 N N . GLU A 1 219 ? -5.768 23.300 -37.640 1.00 44.84 219 GLU A N 1
ATOM 1746 C CA . GLU A 1 219 ? -5.006 24.437 -38.199 1.00 44.84 219 GLU A CA 1
ATOM 1747 C C . GLU A 1 219 ? -5.498 24.905 -39.583 1.00 44.84 219 GLU A C 1
ATOM 1749 O O . GLU A 1 219 ? -5.173 26.009 -40.013 1.00 44.84 219 GLU A O 1
ATOM 1754 N N . SER A 1 220 ? -6.340 24.127 -40.273 1.00 43.69 220 SER A N 1
ATOM 1755 C CA . SER A 1 220 ? -6.864 24.510 -41.596 1.00 43.69 220 SER A CA 1
ATOM 1756 C C . SER A 1 220 ? -8.006 25.537 -41.544 1.00 43.69 220 SER A C 1
ATOM 1758 O O . SER A 1 220 ? -8.359 26.075 -42.589 1.00 43.69 220 SER A O 1
ATOM 1760 N N . PHE A 1 221 ? -8.603 25.811 -40.378 1.00 43.03 221 PHE A N 1
ATOM 1761 C CA . PHE A 1 221 ? -9.779 26.693 -40.267 1.00 43.03 221 PHE A CA 1
ATOM 1762 C C . PHE A 1 221 ? -9.451 28.139 -39.860 1.00 43.03 221 PHE A C 1
ATOM 1764 O O . PHE A 1 221 ? -10.343 28.980 -39.858 1.00 43.03 221 PHE A O 1
ATOM 1771 N N . MET A 1 222 ? -8.193 28.447 -39.519 1.00 45.59 222 MET A N 1
ATOM 1772 C CA . MET A 1 222 ? -7.768 29.811 -39.151 1.00 45.59 222 MET A CA 1
ATOM 1773 C C . MET A 1 222 ? -7.038 30.574 -40.269 1.00 45.59 222 MET A C 1
ATOM 1775 O O . MET A 1 222 ? -6.754 31.753 -40.093 1.00 45.59 222 MET A O 1
ATOM 1779 N N . ASN A 1 223 ? -6.775 29.941 -41.417 1.00 44.88 223 ASN A N 1
ATOM 1780 C CA . ASN A 1 223 ? -6.083 30.556 -42.560 1.00 44.88 223 ASN A CA 1
ATOM 1781 C C . ASN A 1 223 ? -6.918 30.537 -43.860 1.00 44.88 223 ASN A C 1
ATOM 1783 O O . ASN A 1 223 ? -6.364 30.454 -44.956 1.00 44.88 223 ASN A O 1
ATOM 1787 N N . SER A 1 224 ? -8.250 30.591 -43.769 1.00 41.00 224 SER A N 1
ATOM 1788 C CA . SER A 1 224 ? -9.151 30.754 -44.926 1.00 41.00 224 SER A CA 1
ATOM 1789 C C . SER A 1 224 ? -10.223 31.794 -44.648 1.00 41.00 224 SER A C 1
ATOM 1791 O O . SER A 1 224 ? -10.733 31.806 -43.508 1.00 41.00 224 SER A O 1
#

Foldseek 3Di:
DVVVVVCVVVVVVVLVVQLVVQLVVLCLLLVLVLLLLCLLCVPPVVSSVVLNVVLVVLSVVLSCLSPDPVCPDPVNVVVNVVSVVCSVVSVVVSLVVSCVVVPPVCCVQQVLVVLVVVLVVLLVVLVVLLVVLPPCVVDPPPVCPVVVVPVVPDPCVVVVSNVVSVVSSVVSNVVSSVSSVVSSVSNVVSDVVVDHDDDDPDVPDDPPPDDPPVPPDPVVPPPD

Solvent-accessible surface area (backbone atoms only — not comparable to full-atom values): 12613 Å² total; per-residue (Å²): 106,73,65,61,52,52,53,49,66,54,45,53,58,53,55,48,52,56,40,48,51,54,39,48,54,35,50,52,49,41,64,56,47,45,61,47,43,47,61,70,32,59,80,39,63,71,62,27,51,53,53,47,50,49,44,50,54,46,32,51,50,42,34,52,49,59,68,36,75,78,45,70,38,81,89,32,51,63,59,54,52,48,44,55,47,49,50,60,55,54,54,53,54,60,51,52,52,48,28,69,73,63,31,63,68,49,23,40,71,52,59,22,44,55,34,50,52,53,22,50,52,34,45,52,50,23,51,45,38,50,73,63,43,52,61,66,74,82,45,81,75,71,87,30,81,83,44,62,85,53,54,90,77,46,102,53,56,75,56,58,57,57,51,52,36,53,51,51,29,50,51,26,51,51,52,21,50,52,39,40,49,52,24,44,52,51,29,49,54,51,46,65,74,69,54,79,75,73,74,82,79,50,98,83,58,79,79,80,85,71,70,63,81,84,72,72,67,73,75,70,71,78,80,113